Protein AF-A0A1V9FXL5-F1 (afdb_monomer_lite)

Organism: NCBI:txid1703345

Radius of gyration: 24.99 Å; chains: 1; bounding box: 49×52×112 Å

Structure (mmCIF, N/CA/C/O backbone):
data_AF-A0A1V9FXL5-F1
#
_entry.id   AF-A0A1V9FXL5-F1
#
loop_
_atom_site.group_PDB
_atom_site.id
_atom_site.type_symbol
_atom_site.label_atom_id
_atom_site.label_alt_id
_atom_site.label_comp_id
_atom_site.label_asym_id
_atom_site.label_entity_id
_atom_site.label_seq_id
_atom_site.pdbx_PDB_ins_code
_atom_site.Cartn_x
_atom_site.Cartn_y
_atom_site.Cartn_z
_atom_site.occupancy
_atom_site.B_iso_or_equiv
_atom_site.auth_seq_id
_atom_site.auth_comp_id
_atom_site.auth_asym_id
_atom_site.auth_atom_id
_atom_site.pdbx_PDB_model_num
ATOM 1 N N . MET A 1 1 ? -2.361 -28.336 83.990 1.00 35.22 1 MET A N 1
ATOM 2 C CA . MET A 1 1 ? -3.167 -29.247 83.148 1.00 35.22 1 MET A CA 1
ATOM 3 C C . MET A 1 1 ? -4.157 -28.412 82.332 1.00 35.22 1 MET A C 1
ATOM 5 O O . MET A 1 1 ? -4.882 -27.633 82.925 1.00 35.22 1 MET A O 1
ATOM 9 N N . ARG A 1 2 ? -4.061 -28.521 80.995 1.00 29.12 2 ARG A N 1
ATOM 10 C CA . ARG A 1 2 ? -4.913 -28.017 79.885 1.00 29.12 2 ARG A CA 1
ATOM 11 C C . ARG A 1 2 ? -5.592 -26.632 79.989 1.00 29.12 2 ARG A C 1
ATOM 13 O O . ARG A 1 2 ? -6.651 -26.486 80.582 1.00 29.12 2 ARG A O 1
ATOM 20 N N . LYS A 1 3 ? -5.042 -25.667 79.232 1.00 27.41 3 LYS A N 1
ATOM 21 C CA . LYS A 1 3 ? -5.767 -24.528 78.637 1.00 27.41 3 LYS A CA 1
ATOM 22 C C . LYS A 1 3 ? -6.163 -24.887 77.198 1.00 27.41 3 LYS A C 1
ATOM 24 O O . LYS A 1 3 ? -5.318 -25.345 76.433 1.00 27.41 3 LYS A O 1
ATOM 29 N N . LEU A 1 4 ? -7.433 -24.680 76.857 1.00 33.41 4 LEU A N 1
ATOM 30 C CA . LEU A 1 4 ? -7.966 -24.675 75.491 1.00 33.41 4 LEU A CA 1
ATOM 31 C C . LEU A 1 4 ? -7.679 -23.310 74.849 1.00 33.41 4 LEU A C 1
ATOM 33 O O . LEU A 1 4 ? -7.914 -22.284 75.484 1.00 33.41 4 LEU A O 1
ATOM 37 N N . TYR A 1 5 ? -7.201 -23.297 73.604 1.00 33.22 5 TYR A N 1
ATOM 38 C CA . TYR A 1 5 ? -7.163 -22.100 72.762 1.00 33.22 5 TYR A CA 1
ATOM 39 C C . TYR A 1 5 ? -7.897 -22.385 71.451 1.00 33.22 5 TYR A C 1
ATOM 41 O O . TYR A 1 5 ? -7.584 -23.339 70.739 1.00 33.22 5 TYR A O 1
ATOM 49 N N . ASN A 1 6 ? -8.899 -21.550 71.185 1.00 34.22 6 ASN A N 1
ATOM 50 C CA . ASN A 1 6 ? -9.736 -21.553 69.993 1.00 34.22 6 ASN A CA 1
ATOM 51 C C . ASN A 1 6 ? -8.907 -21.112 68.778 1.00 34.22 6 ASN A C 1
ATOM 53 O O . ASN A 1 6 ? -8.307 -20.037 68.798 1.00 34.22 6 ASN A O 1
ATOM 57 N N . LYS A 1 7 ? -8.888 -21.921 67.714 1.00 38.44 7 LYS A N 1
ATOM 58 C CA . LYS A 1 7 ? -8.396 -21.504 66.395 1.00 38.44 7 LYS A CA 1
ATOM 59 C C . LYS A 1 7 ? -9.545 -20.841 65.643 1.00 38.44 7 LYS A C 1
ATOM 61 O O . LYS A 1 7 ? -10.435 -21.522 65.145 1.00 38.44 7 LYS A O 1
ATOM 66 N N . THR A 1 8 ? -9.517 -19.518 65.563 1.00 45.44 8 THR A N 1
ATOM 67 C CA . THR A 1 8 ? -10.397 -18.744 64.686 1.00 45.44 8 THR A CA 1
ATOM 68 C C . THR A 1 8 ? -9.848 -18.829 63.264 1.00 45.44 8 THR A C 1
ATOM 70 O O . THR A 1 8 ? -8.826 -18.226 62.943 1.00 45.44 8 THR A O 1
ATOM 73 N N . THR A 1 9 ? -10.493 -19.625 62.419 1.00 44.47 9 THR A N 1
ATOM 74 C CA . THR A 1 9 ? -10.172 -19.744 60.994 1.00 44.47 9 THR A CA 1
ATOM 75 C C . THR A 1 9 ? -10.598 -18.462 60.275 1.00 44.47 9 THR A C 1
ATOM 77 O O . THR A 1 9 ? -11.787 -18.200 60.121 1.00 44.47 9 THR A O 1
ATOM 80 N N . TRP A 1 10 ? -9.634 -17.642 59.854 1.00 40.75 10 TRP A N 1
ATOM 81 C CA . TRP A 1 10 ? -9.870 -16.523 58.941 1.00 40.75 10 TRP A CA 1
ATOM 82 C C . TRP A 1 10 ? -10.181 -17.068 57.539 1.00 40.75 10 TRP A C 1
ATOM 84 O O . TRP A 1 10 ? -9.318 -17.656 56.890 1.00 40.75 10 TRP A O 1
ATOM 94 N N . PHE A 1 11 ? -11.413 -16.873 57.070 1.00 41.22 11 PHE A N 1
ATOM 95 C CA . PHE A 1 11 ? -11.795 -17.088 55.674 1.00 41.22 11 PHE A CA 1
ATOM 96 C C . PHE A 1 11 ? -11.282 -15.898 54.844 1.00 41.22 11 PHE A C 1
ATOM 98 O O . PHE A 1 11 ? -11.879 -14.823 54.836 1.00 41.22 11 PHE A O 1
ATOM 105 N N . LEU A 1 12 ? -10.148 -16.078 54.166 1.00 44.66 12 LEU A N 1
ATOM 106 C CA . LEU A 1 12 ? -9.663 -15.164 53.130 1.00 44.66 12 LEU A CA 1
ATOM 107 C C . LEU A 1 12 ? -10.536 -15.356 51.881 1.00 44.66 12 LEU A C 1
ATOM 109 O O . LEU A 1 12 ? -10.340 -16.288 51.104 1.00 44.66 12 LEU A O 1
ATOM 113 N N . ILE A 1 13 ? -11.530 -14.486 51.706 1.00 46.22 13 ILE A N 1
ATOM 114 C CA . ILE A 1 13 ? -12.279 -14.368 50.452 1.00 46.22 13 ILE A CA 1
ATOM 115 C C . ILE A 1 13 ? -11.337 -13.710 49.438 1.00 46.22 13 ILE A C 1
ATOM 117 O O . ILE A 1 13 ? -11.166 -12.492 49.426 1.00 46.22 13 ILE A O 1
ATOM 121 N N . PHE A 1 14 ? -10.696 -14.521 48.595 1.00 45.31 14 PHE A N 1
ATOM 122 C CA . PHE A 1 14 ? -10.060 -14.032 47.375 1.00 45.31 14 PHE A CA 1
ATOM 123 C C . PHE A 1 14 ? -11.164 -13.537 46.434 1.00 45.31 14 PHE A C 1
ATOM 125 O O . PHE A 1 14 ? -11.814 -14.319 45.743 1.00 45.31 14 PHE A O 1
ATOM 132 N N . LEU A 1 15 ? -11.390 -12.222 46.422 1.00 43.69 15 LEU A N 1
ATOM 133 C CA . LEU A 1 15 ? -12.097 -11.554 45.337 1.00 43.69 15 LEU A CA 1
ATOM 134 C C . LEU A 1 15 ? -11.238 -11.700 44.077 1.00 43.69 15 LEU A C 1
ATOM 136 O O . LEU A 1 15 ? -10.317 -10.920 43.840 1.00 43.69 15 LEU A O 1
ATOM 140 N N . PHE A 1 16 ? -11.531 -12.726 43.279 1.00 45.97 16 PHE A N 1
ATOM 141 C CA . PHE A 1 16 ? -11.115 -12.788 41.885 1.00 45.97 16 PHE A CA 1
ATOM 142 C C . PHE A 1 16 ? -11.795 -11.628 41.154 1.00 45.97 16 PHE A C 1
ATOM 144 O O . PHE A 1 16 ? -12.903 -11.763 40.640 1.00 45.97 16 PHE A O 1
ATOM 151 N N . PHE A 1 17 ? -11.153 -10.461 41.137 1.00 45.25 17 PHE A N 1
ATOM 152 C CA . PHE A 1 17 ? -11.482 -9.446 40.151 1.00 45.25 17 PHE A CA 1
ATOM 153 C C . PHE A 1 17 ? -11.157 -10.052 38.784 1.00 45.25 17 PHE A C 1
ATOM 155 O O . PHE A 1 17 ? -9.994 -10.400 38.555 1.00 45.25 17 PHE A O 1
ATOM 162 N N . PRO A 1 18 ? -12.136 -10.220 37.878 1.00 44.25 18 PRO A N 1
ATOM 163 C CA . PRO A 1 18 ? -11.815 -10.576 36.512 1.00 44.25 18 PRO A CA 1
ATOM 164 C C . PRO A 1 18 ? -10.930 -9.455 35.978 1.00 44.25 18 PRO A C 1
ATOM 166 O O . PRO A 1 18 ? -11.356 -8.302 35.867 1.00 44.25 18 PRO A O 1
ATOM 169 N N . VAL A 1 19 ? -9.672 -9.782 35.690 1.00 45.78 19 VAL A N 1
ATOM 170 C CA . VAL A 1 19 ? -8.822 -8.924 34.877 1.00 45.78 19 VAL A CA 1
ATOM 171 C C . VAL A 1 19 ? -9.487 -8.931 33.508 1.00 45.78 19 VAL A C 1
ATOM 173 O O . VAL A 1 19 ? -9.300 -9.852 32.719 1.00 45.78 19 VAL A O 1
ATOM 176 N N . LEU A 1 20 ? -10.372 -7.962 33.272 1.00 45.09 20 LEU A N 1
ATOM 177 C CA 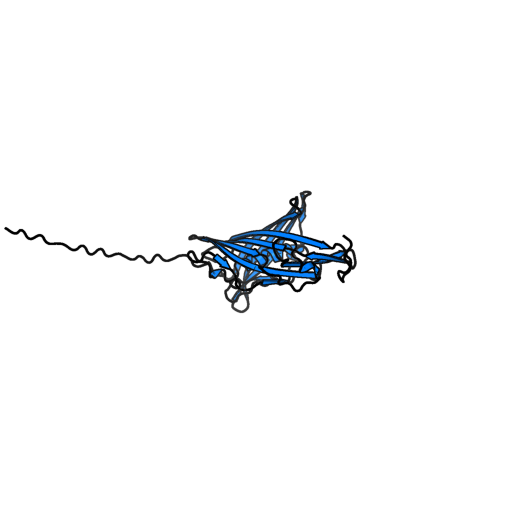. LEU A 1 20 ? -10.963 -7.728 31.965 1.00 45.09 20 LEU A CA 1
ATOM 178 C C . LEU A 1 20 ? -9.797 -7.416 31.028 1.00 45.09 20 LEU A C 1
ATOM 180 O O . LEU A 1 20 ? -9.230 -6.323 31.066 1.00 45.09 20 LEU A O 1
ATOM 184 N N . GLY A 1 21 ? -9.385 -8.420 30.257 1.00 46.53 21 GLY A N 1
ATOM 185 C CA . GLY A 1 21 ? -8.344 -8.304 29.251 1.00 46.53 21 GLY A CA 1
ATOM 186 C C . GLY A 1 21 ? -8.805 -7.338 28.168 1.00 46.53 21 GLY A C 1
ATOM 187 O O . GLY A 1 21 ? -9.525 -7.713 27.249 1.00 46.53 21 GLY A O 1
ATOM 188 N N . TYR A 1 22 ? -8.401 -6.076 28.283 1.00 52.78 22 TYR A N 1
ATOM 189 C CA . TYR A 1 22 ? -8.620 -5.041 27.273 1.00 52.78 22 TYR A CA 1
ATOM 190 C C . TYR A 1 22 ? -7.612 -5.180 26.124 1.00 52.78 22 TYR A C 1
ATOM 192 O O . TYR A 1 22 ? -6.846 -4.260 25.848 1.00 52.78 22 TYR A O 1
ATOM 200 N N . SER A 1 23 ? -7.585 -6.332 25.456 1.00 52.78 23 SER A N 1
ATOM 201 C CA . SER A 1 23 ? -6.763 -6.521 24.257 1.00 52.78 23 SER A CA 1
ATOM 202 C C . SER A 1 23 ? -7.572 -7.178 23.147 1.00 52.78 23 SER A C 1
ATOM 204 O O . SER A 1 23 ? -7.268 -8.267 22.676 1.00 52.78 23 SER A O 1
ATOM 206 N N . GLN A 1 24 ? -8.653 -6.508 22.748 1.00 70.75 24 GLN A N 1
ATOM 207 C CA . GLN A 1 24 ? -9.283 -6.784 21.463 1.00 70.75 24 GLN A CA 1
ATOM 208 C C . GLN A 1 24 ? -8.763 -5.770 20.450 1.00 70.75 24 GLN A C 1
ATOM 210 O O . GLN A 1 24 ? -8.741 -4.567 20.722 1.00 70.75 24 GLN A O 1
ATOM 215 N N . PHE A 1 25 ? -8.333 -6.266 19.292 1.00 84.19 25 PHE A N 1
ATOM 216 C CA . PHE A 1 25 ? -7.948 -5.433 18.163 1.00 84.19 25 PHE A CA 1
ATOM 217 C C . PHE A 1 25 ? -9.086 -4.459 17.804 1.00 84.19 25 PHE A C 1
ATOM 219 O O . PHE A 1 25 ? -10.254 -4.867 17.768 1.00 84.19 25 PHE A O 1
ATOM 226 N N . PRO A 1 26 ? -8.789 -3.178 17.540 1.00 90.06 26 PRO A N 1
ATOM 227 C CA . PRO A 1 26 ? -9.830 -2.193 17.310 1.00 90.06 26 PRO A CA 1
ATOM 228 C C . PRO A 1 26 ? -10.466 -2.375 15.928 1.00 90.06 26 PRO A C 1
ATOM 230 O O . PRO A 1 26 ? -9.826 -2.209 14.895 1.00 90.06 26 PRO A O 1
ATOM 233 N N . VAL A 1 27 ? -11.758 -2.696 15.918 1.00 91.19 27 VAL A N 1
ATOM 234 C CA . VAL A 1 27 ? -12.574 -2.776 14.698 1.00 91.19 27 VAL A CA 1
ATOM 235 C C . VAL A 1 27 ? -13.121 -1.392 14.356 1.00 91.19 27 VAL A C 1
ATOM 237 O O . VAL A 1 27 ? -13.564 -0.663 15.251 1.00 91.19 27 VAL A O 1
ATOM 240 N N . ARG A 1 28 ? -13.119 -1.027 13.067 1.00 93.94 28 ARG A N 1
ATOM 241 C CA . ARG A 1 28 ? -13.655 0.257 12.597 1.00 93.94 28 ARG A CA 1
ATOM 242 C C . ARG A 1 28 ? -15.149 0.369 12.918 1.00 93.94 28 ARG A C 1
ATOM 244 O O . ARG A 1 28 ? -15.964 -0.421 12.454 1.00 93.94 28 ARG A O 1
ATOM 251 N N . LYS A 1 29 ? -15.504 1.384 13.706 1.00 93.94 29 LYS A N 1
ATOM 252 C CA . LYS A 1 29 ? -16.874 1.777 14.057 1.00 93.94 29 LYS A CA 1
ATOM 253 C C . LYS A 1 29 ? -17.219 3.075 13.349 1.00 93.94 29 LYS A C 1
ATOM 255 O O . LYS A 1 29 ? -16.781 4.147 13.760 1.00 93.94 29 LYS A O 1
ATOM 260 N N . TYR A 1 30 ? -17.991 2.954 12.283 1.00 95.12 30 TYR A N 1
ATOM 261 C CA . TYR A 1 30 ? -18.395 4.074 11.449 1.00 95.12 30 TYR A CA 1
ATOM 262 C C . TYR A 1 30 ? -19.469 4.941 12.109 1.00 95.12 30 TYR A C 1
ATOM 264 O O . TYR A 1 30 ? -20.402 4.431 12.730 1.00 95.12 30 TYR A O 1
ATOM 272 N N . ILE A 1 31 ? -19.348 6.258 11.932 1.00 94.81 31 ILE A N 1
ATOM 273 C CA . ILE A 1 31 ? -20.369 7.242 12.298 1.00 94.81 31 ILE A CA 1
ATOM 274 C C . ILE A 1 31 ? -20.834 7.906 11.003 1.00 94.81 31 ILE A C 1
ATOM 276 O O . ILE A 1 31 ? -20.040 8.529 10.307 1.00 94.81 31 ILE A O 1
ATOM 280 N N . ALA A 1 32 ? -22.113 7.760 10.659 1.00 94.00 32 ALA A N 1
ATOM 281 C CA . ALA A 1 32 ? -22.659 8.313 9.422 1.00 94.00 32 ALA A CA 1
ATOM 282 C C . ALA A 1 32 ? -22.401 9.827 9.320 1.00 94.00 32 ALA A C 1
ATOM 284 O O . ALA A 1 32 ? -22.697 10.573 10.252 1.00 94.00 32 ALA 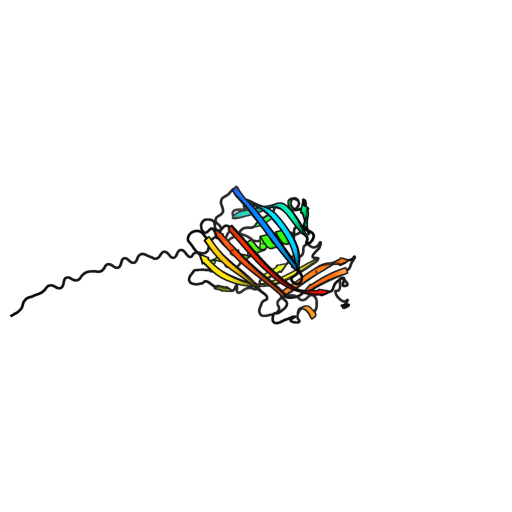A O 1
ATOM 285 N N . GLY A 1 33 ? -21.860 10.276 8.184 1.00 95.69 33 GLY A N 1
ATOM 286 C CA . GLY A 1 33 ? -21.542 11.684 7.950 1.00 95.69 33 GLY A CA 1
ATOM 287 C C . GLY A 1 33 ? -20.270 12.186 8.638 1.00 95.69 33 GLY A C 1
ATOM 288 O O . GLY A 1 33 ? -19.946 13.359 8.474 1.00 95.69 33 GLY A O 1
ATOM 289 N N . GLU A 1 34 ? -19.535 11.339 9.369 1.00 97.38 34 GLU A N 1
ATOM 290 C CA . GLU A 1 34 ? -18.205 11.679 9.884 1.00 97.38 34 GLU A CA 1
ATOM 291 C C . GLU A 1 34 ? -17.285 12.095 8.729 1.00 97.38 34 GLU A C 1
ATOM 293 O O . GLU A 1 34 ? -17.214 11.417 7.701 1.00 97.38 34 GLU A O 1
ATOM 298 N N . THR A 1 35 ? -16.575 13.209 8.913 1.00 98.06 35 THR A N 1
ATOM 299 C CA . THR A 1 35 ? -15.608 13.730 7.945 1.00 98.06 35 THR A CA 1
ATOM 300 C C . THR A 1 35 ? -14.262 13.987 8.594 1.00 98.06 35 THR A C 1
ATOM 302 O O . THR A 1 35 ? -14.198 14.567 9.679 1.00 98.06 35 THR A O 1
ATOM 305 N N . TYR A 1 36 ? -13.187 13.644 7.896 1.00 97.88 36 TYR A N 1
ATOM 306 C CA . TYR A 1 36 ? -11.815 13.950 8.301 1.00 97.88 36 TYR A CA 1
ATOM 307 C C . TYR A 1 36 ? -10.906 14.039 7.079 1.00 97.88 36 TYR A C 1
ATOM 309 O O . TYR A 1 36 ? -11.324 13.801 5.945 1.00 97.88 36 TYR A O 1
ATOM 317 N N . LYS A 1 37 ? -9.653 14.433 7.308 1.00 98.31 37 LYS A N 1
ATOM 318 C CA . LYS A 1 37 ? -8.645 14.571 6.260 1.00 98.31 37 LYS A CA 1
ATOM 319 C C . LYS A 1 37 ? -7.380 13.837 6.648 1.00 98.31 37 LYS A C 1
ATOM 321 O O . LYS A 1 37 ? -6.971 13.909 7.807 1.00 98.31 37 LYS A O 1
ATOM 326 N N . TYR A 1 38 ? -6.741 13.219 5.664 1.00 98.38 38 TYR A N 1
ATOM 327 C CA . TYR A 1 38 ? -5.368 12.756 5.799 1.00 98.38 38 TYR A CA 1
ATOM 328 C C . TYR A 1 38 ? -4.429 13.646 4.999 1.00 98.38 38 TYR A C 1
ATOM 330 O O . TYR A 1 38 ? -4.773 14.165 3.935 1.00 98.38 38 TYR A O 1
ATOM 338 N N . LYS A 1 39 ? -3.226 13.806 5.548 1.00 98.12 39 LYS A N 1
ATOM 339 C CA . LYS A 1 39 ? -2.064 14.329 4.843 1.00 98.12 39 LYS A CA 1
ATOM 340 C C . LYS A 1 39 ? -1.113 13.163 4.617 1.00 98.12 39 LYS A C 1
ATOM 342 O O . LYS A 1 39 ? -0.606 12.609 5.588 1.00 98.12 39 LYS A O 1
ATOM 347 N N . LEU A 1 40 ? -0.890 12.823 3.356 1.00 98.06 40 LEU A N 1
ATOM 348 C CA . LEU A 1 40 ? 0.114 11.861 2.931 1.00 98.06 40 LEU A CA 1
ATOM 349 C C . LEU A 1 40 ? 1.379 12.622 2.542 1.00 98.06 40 LEU A C 1
ATOM 351 O O . LEU A 1 40 ? 1.306 13.502 1.688 1.00 98.06 40 LEU A O 1
ATOM 355 N N . THR A 1 41 ? 2.501 12.292 3.172 1.00 97.75 41 THR A N 1
ATOM 356 C CA . THR A 1 41 ? 3.831 12.774 2.788 1.00 97.75 41 THR A CA 1
ATOM 357 C C . THR A 1 41 ? 4.639 11.581 2.291 1.00 97.75 41 THR A C 1
ATOM 359 O O . THR A 1 41 ? 4.702 10.569 2.987 1.00 97.75 41 THR A O 1
ATOM 362 N N . THR A 1 42 ? 5.239 11.707 1.110 1.00 96.56 42 THR A N 1
ATOM 363 C CA . THR A 1 42 ? 6.012 10.647 0.457 1.00 96.56 42 THR A CA 1
ATOM 364 C C . THR A 1 42 ? 7.383 11.179 0.076 1.00 96.56 42 THR A C 1
ATOM 366 O O . THR A 1 42 ? 7.485 12.009 -0.826 1.00 96.56 42 THR A O 1
ATOM 369 N N . ASP A 1 43 ? 8.427 10.654 0.710 1.00 95.88 43 ASP A N 1
ATOM 370 C CA . ASP A 1 43 ? 9.816 10.912 0.335 1.00 95.88 43 ASP A CA 1
ATOM 371 C C . ASP A 1 43 ? 10.305 9.839 -0.634 1.00 95.88 43 ASP A C 1
ATOM 373 O O . ASP A 1 43 ? 10.145 8.642 -0.393 1.00 95.88 43 ASP A O 1
ATOM 377 N N . THR A 1 44 ? 10.926 10.255 -1.735 1.00 93.88 44 THR A N 1
ATOM 378 C CA . THR A 1 44 ? 11.437 9.337 -2.758 1.00 93.88 44 THR A CA 1
ATOM 379 C C . THR A 1 44 ? 12.954 9.362 -2.797 1.00 93.88 44 THR A C 1
ATOM 381 O O . THR A 1 44 ? 13.576 10.414 -2.980 1.00 93.88 44 THR A O 1
ATOM 384 N N . TRP A 1 45 ? 13.549 8.178 -2.720 1.00 94.81 45 TRP A N 1
ATOM 385 C CA . TRP A 1 45 ? 14.990 7.968 -2.777 1.00 94.81 45 TRP A CA 1
ATOM 386 C C . TRP A 1 45 ? 15.339 7.026 -3.929 1.00 94.81 45 TRP A C 1
ATOM 388 O O . TRP A 1 45 ? 14.609 6.079 -4.215 1.00 94.81 45 TRP A O 1
ATOM 398 N N . GLN A 1 46 ? 16.460 7.283 -4.598 1.00 93.25 46 GLN A N 1
ATOM 399 C CA . GLN A 1 46 ? 17.019 6.403 -5.623 1.00 93.25 46 GLN A CA 1
ATOM 400 C C . GLN A 1 46 ? 18.506 6.209 -5.353 1.00 93.25 46 GLN A C 1
ATOM 402 O O . GLN A 1 46 ? 19.264 7.178 -5.389 1.00 93.25 46 GLN A O 1
ATOM 407 N N . ASN A 1 47 ? 18.929 4.965 -5.108 1.00 92.31 47 ASN A N 1
ATOM 408 C CA . ASN A 1 47 ? 20.322 4.623 -4.786 1.00 92.31 47 ASN A CA 1
ATOM 409 C C . ASN A 1 47 ? 20.895 5.541 -3.687 1.00 92.31 47 ASN A C 1
ATOM 411 O O . ASN A 1 47 ? 21.894 6.229 -3.904 1.00 92.31 47 ASN A O 1
ATOM 415 N N . ASP A 1 48 ? 20.181 5.622 -2.560 1.00 91.94 48 ASP A N 1
ATOM 416 C CA . ASP A 1 48 ? 20.502 6.446 -1.382 1.00 91.94 48 ASP A CA 1
ATOM 417 C C . ASP A 1 48 ? 20.554 7.964 -1.620 1.00 91.94 48 ASP A C 1
ATOM 419 O O . ASP A 1 48 ? 20.972 8.733 -0.753 1.00 91.94 48 ASP A O 1
ATOM 423 N N . LYS A 1 49 ? 20.087 8.434 -2.781 1.00 95.19 49 LYS A N 1
ATOM 424 C CA . LYS A 1 49 ? 19.961 9.862 -3.084 1.00 95.19 49 LYS A CA 1
ATOM 425 C C . LYS A 1 49 ? 18.508 10.285 -3.011 1.00 95.19 49 LYS A C 1
ATOM 427 O O . LYS A 1 49 ? 17.661 9.723 -3.702 1.00 95.19 49 LYS A O 1
ATOM 432 N N . TYR A 1 50 ? 18.233 11.306 -2.210 1.00 92.88 50 TYR A N 1
ATOM 433 C CA . TYR A 1 50 ? 16.925 11.944 -2.171 1.00 92.88 50 TYR A CA 1
ATOM 434 C C . TYR A 1 50 ? 16.597 12.545 -3.542 1.00 92.88 50 TYR A C 1
ATOM 436 O O . TYR A 1 50 ? 17.420 13.239 -4.145 1.00 92.88 50 TYR A O 1
ATOM 444 N N . THR A 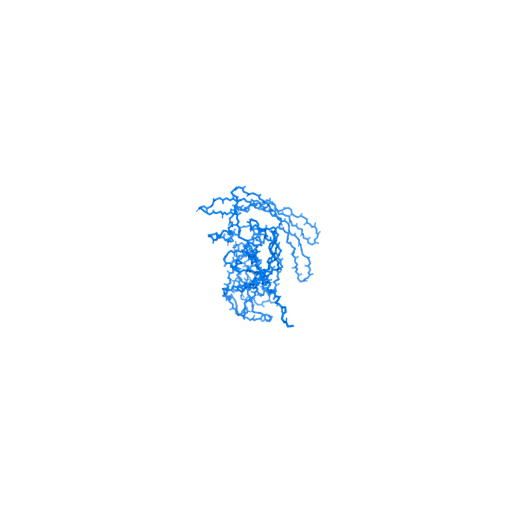1 51 ? 15.393 12.273 -4.036 1.00 93.56 51 THR A N 1
ATOM 445 C CA . THR A 1 51 ? 14.934 12.711 -5.365 1.00 93.56 51 THR A CA 1
ATOM 446 C C . THR A 1 51 ? 13.720 13.629 -5.311 1.00 93.56 51 THR A C 1
ATOM 448 O O . THR A 1 51 ? 13.507 14.401 -6.249 1.00 93.56 51 THR A O 1
ATOM 451 N N . GLY A 1 52 ? 12.963 13.608 -4.216 1.00 93.62 52 GLY A N 1
ATOM 452 C CA . GLY A 1 52 ? 11.836 14.507 -4.030 1.00 93.62 52 GLY A CA 1
ATOM 453 C C . GLY A 1 52 ? 10.905 14.098 -2.900 1.00 93.62 52 GLY A C 1
ATOM 454 O O . GLY A 1 52 ? 11.036 13.019 -2.324 1.00 93.62 52 GLY A O 1
ATOM 455 N N . GLU A 1 53 ? 9.949 14.977 -2.642 1.00 94.69 53 GLU A N 1
ATOM 456 C CA . GLU A 1 53 ? 8.872 14.826 -1.670 1.00 94.69 53 GLU A CA 1
ATOM 457 C C . GLU A 1 53 ? 7.553 15.145 -2.376 1.00 94.69 53 GLU A C 1
ATOM 459 O O . GLU A 1 53 ? 7.464 16.075 -3.185 1.00 94.69 53 GLU A O 1
ATOM 464 N N . ALA A 1 54 ? 6.503 14.401 -2.055 1.00 94.31 54 ALA A N 1
ATOM 465 C CA . ALA A 1 54 ? 5.137 14.764 -2.390 1.00 94.31 54 ALA A CA 1
ATOM 466 C C . ALA A 1 54 ? 4.300 14.894 -1.117 1.00 94.31 54 ALA A C 1
ATOM 468 O O . ALA A 1 54 ? 4.417 14.091 -0.198 1.00 94.31 54 ALA A O 1
ATOM 469 N N . VAL A 1 55 ? 3.420 15.894 -1.083 1.00 96.00 55 VAL A N 1
ATOM 470 C CA . VAL A 1 55 ? 2.422 16.080 -0.029 1.00 96.00 55 VAL A CA 1
ATOM 471 C C . VAL A 1 55 ? 1.042 16.139 -0.660 1.00 96.00 55 VAL A C 1
ATOM 473 O O . VAL A 1 55 ? 0.750 17.027 -1.464 1.00 96.00 55 VAL A O 1
ATOM 476 N N . SER A 1 56 ? 0.173 15.218 -0.262 1.00 96.69 56 SER A N 1
ATOM 477 C CA . SER A 1 56 ? -1.170 15.063 -0.814 1.00 96.69 56 SER A CA 1
ATOM 478 C C . SER A 1 56 ? -2.216 15.064 0.290 1.00 96.69 56 SER A C 1
ATOM 480 O O . SER A 1 56 ? -2.013 14.496 1.361 1.00 96.69 56 SER A O 1
ATOM 482 N N . ILE A 1 57 ? -3.345 15.723 0.037 1.00 97.56 57 ILE A N 1
ATOM 483 C CA . ILE A 1 57 ? -4.446 15.848 0.996 1.00 97.56 57 ILE A CA 1
ATOM 484 C C . ILE A 1 57 ? -5.672 15.132 0.445 1.00 97.56 57 ILE A C 1
ATOM 486 O O . ILE A 1 57 ? -6.160 15.489 -0.632 1.00 97.56 57 ILE A O 1
ATOM 490 N N . SER A 1 58 ? -6.206 14.184 1.209 1.00 97.94 58 SER A N 1
ATOM 491 C CA . SER A 1 58 ? -7.499 13.551 0.952 1.00 97.94 58 SER A CA 1
ATOM 492 C C . SER A 1 58 ? -8.524 13.974 2.002 1.00 97.94 58 SER A C 1
ATOM 494 O O . SER A 1 58 ? -8.197 14.241 3.158 1.00 97.94 58 SER A O 1
ATOM 496 N N . GLU A 1 59 ? -9.784 14.045 1.593 1.00 98.38 59 GLU A N 1
ATOM 497 C CA . GLU A 1 59 ? -10.946 14.149 2.467 1.00 98.38 59 GLU A CA 1
ATOM 498 C C . GLU A 1 59 ? -11.706 12.831 2.435 1.00 98.38 59 GLU A C 1
ATOM 500 O O . GLU A 1 59 ? -11.900 12.240 1.374 1.00 98.38 59 GLU A O 1
ATOM 505 N N . HIS A 1 60 ? -12.102 12.377 3.616 1.00 98.44 60 HIS A N 1
ATOM 506 C CA . HIS A 1 60 ? -12.828 11.141 3.838 1.00 98.44 60 HIS A CA 1
ATOM 507 C C . HIS A 1 60 ? -14.188 11.504 4.412 1.00 98.44 60 HIS A C 1
ATOM 509 O O . HIS A 1 60 ? -14.270 12.293 5.358 1.00 98.44 60 HIS A O 1
ATOM 515 N N . ARG A 1 61 ? -15.247 10.923 3.853 1.00 98.38 61 ARG A N 1
ATOM 516 C CA . ARG A 1 61 ? -16.612 11.056 4.363 1.00 98.38 61 ARG A CA 1
ATOM 517 C C . ARG A 1 61 ? -17.237 9.684 4.538 1.00 98.38 61 ARG A C 1
ATOM 519 O O . ARG A 1 61 ? -17.315 8.911 3.587 1.00 98.38 61 ARG A O 1
ATOM 526 N N . VAL A 1 62 ? -17.734 9.399 5.735 1.00 97.81 62 VAL A N 1
ATOM 527 C CA . VAL A 1 62 ? -18.434 8.146 6.016 1.00 97.81 62 VAL A CA 1
ATOM 528 C C . VAL A 1 62 ? -19.839 8.191 5.417 1.00 97.81 62 VAL A C 1
ATOM 530 O O . VAL A 1 62 ? -20.662 9.035 5.784 1.00 97.81 62 VAL A O 1
ATOM 533 N N . ILE A 1 63 ? -20.119 7.257 4.512 1.00 96.62 63 ILE A N 1
ATOM 534 C CA . ILE A 1 63 ? -21.396 7.112 3.808 1.00 96.62 63 ILE A CA 1
ATOM 535 C C . ILE A 1 63 ? -21.987 5.717 4.029 1.00 96.62 63 ILE A C 1
ATOM 537 O O . ILE A 1 63 ? -21.267 4.765 4.329 1.00 96.62 63 ILE A O 1
ATOM 541 N N . ASN A 1 64 ? -23.304 5.598 3.864 1.00 93.00 64 ASN A N 1
ATOM 542 C CA . ASN A 1 64 ? -23.960 4.302 3.706 1.00 93.00 64 ASN A CA 1
ATOM 543 C C . ASN A 1 64 ? -23.852 3.885 2.233 1.00 93.00 64 ASN A C 1
ATOM 545 O O . ASN A 1 64 ? -24.271 4.636 1.349 1.00 93.00 64 ASN A O 1
ATOM 549 N N . ASP A 1 65 ? -23.281 2.713 1.983 1.00 88.06 65 ASP A N 1
ATOM 550 C CA . ASP A 1 65 ? -23.080 2.132 0.664 1.00 88.06 65 ASP A CA 1
ATOM 551 C C . ASP A 1 65 ? -23.718 0.739 0.607 1.00 88.06 65 ASP A C 1
ATOM 553 O O . ASP A 1 65 ? -23.128 -0.264 1.004 1.00 88.06 65 ASP A O 1
ATOM 557 N N . GLY A 1 66 ? -24.974 0.681 0.160 1.00 80.81 66 GLY A N 1
ATOM 558 C CA . GLY A 1 66 ? -25.677 -0.589 -0.037 1.00 80.81 66 GLY A CA 1
ATOM 559 C C . GLY A 1 66 ? -25.948 -1.382 1.247 1.00 80.81 66 GLY A C 1
ATOM 560 O O . GLY A 1 66 ? -26.039 -2.605 1.186 1.00 80.81 66 GLY A O 1
ATOM 561 N N . GLY A 1 67 ? -26.082 -0.712 2.398 1.00 80.69 67 GLY A N 1
ATOM 562 C CA . GLY A 1 67 ? -26.371 -1.349 3.688 1.00 80.69 67 GLY A CA 1
ATOM 563 C C . GLY A 1 67 ? -25.148 -1.567 4.582 1.00 80.69 67 GLY A C 1
ATOM 564 O O . GLY A 1 67 ? -25.326 -1.924 5.744 1.00 80.69 67 GLY A O 1
ATOM 565 N N . ALA A 1 68 ? -23.941 -1.290 4.081 1.00 87.88 68 ALA A N 1
ATOM 566 C CA . ALA A 1 68 ? -22.708 -1.238 4.865 1.00 87.88 68 ALA A CA 1
ATOM 567 C C . ALA A 1 68 ? -22.147 0.192 4.895 1.00 87.88 68 ALA A C 1
ATOM 569 O O . ALA A 1 68 ? -22.454 1.016 4.033 1.00 87.88 68 ALA A O 1
ATOM 570 N N . PHE A 1 69 ? -21.312 0.511 5.882 1.00 94.62 69 PHE A N 1
ATOM 571 C CA . PHE A 1 69 ? -20.619 1.801 5.914 1.00 94.62 69 PHE A CA 1
ATOM 572 C C . PHE A 1 69 ? -19.302 1.749 5.140 1.00 94.62 69 PHE A C 1
ATOM 574 O O . PHE A 1 69 ? -18.570 0.759 5.201 1.00 94.62 69 PHE A O 1
ATOM 581 N N . ALA A 1 70 ? -18.981 2.842 4.451 1.00 96.19 70 ALA A N 1
ATOM 582 C CA . ALA A 1 70 ? -17.727 3.026 3.731 1.00 96.19 70 ALA A CA 1
ATOM 583 C C . ALA A 1 70 ? -17.218 4.466 3.866 1.00 96.19 70 ALA A C 1
ATOM 585 O O . ALA A 1 70 ? -17.976 5.389 4.165 1.00 96.19 70 ALA A O 1
ATOM 586 N N . GLU A 1 71 ? -15.929 4.656 3.615 1.00 97.25 71 GLU A N 1
ATOM 587 C CA . GLU A 1 71 ? -15.282 5.957 3.486 1.00 97.25 71 GLU A CA 1
ATOM 588 C C . GLU A 1 71 ? -15.245 6.335 2.011 1.00 97.25 71 GLU A C 1
ATOM 590 O O . GLU A 1 71 ? -14.564 5.686 1.219 1.00 97.25 71 GLU A O 1
ATOM 595 N N . GLU A 1 72 ? -15.981 7.378 1.640 1.00 97.88 72 GLU A N 1
ATOM 596 C CA . GLU A 1 72 ? -15.821 8.047 0.355 1.00 97.88 72 GLU A CA 1
ATOM 597 C C . GLU A 1 72 ? -14.596 8.959 0.426 1.00 97.88 72 GLU A C 1
ATOM 599 O O . GLU A 1 72 ? -14.552 9.893 1.229 1.00 97.88 72 GLU A O 1
ATOM 604 N N . ILE A 1 73 ? -13.602 8.668 -0.407 1.00 98.25 73 ILE A N 1
ATOM 605 C CA . ILE A 1 73 ? -12.307 9.337 -0.447 1.00 98.25 73 ILE A CA 1
ATOM 606 C C . ILE A 1 73 ? -12.274 10.273 -1.645 1.00 98.25 73 ILE A C 1
ATOM 608 O O . ILE A 1 73 ? -12.498 9.860 -2.787 1.00 98.25 73 ILE A O 1
ATOM 612 N N . LYS A 1 74 ? -11.946 11.538 -1.387 1.00 97.88 74 LYS A N 1
ATOM 613 C CA . LYS A 1 74 ? -11.767 12.574 -2.401 1.00 97.88 74 LYS A CA 1
ATOM 614 C C . LYS A 1 74 ? -10.424 13.264 -2.220 1.00 97.88 74 LYS A C 1
ATOM 616 O O . LYS A 1 74 ? -10.149 13.851 -1.177 1.00 97.88 74 LYS A O 1
ATOM 621 N N . TRP A 1 75 ? -9.603 13.259 -3.261 1.00 97.50 75 TRP A N 1
ATOM 622 C CA . TRP A 1 75 ? -8.347 14.003 -3.263 1.00 97.50 75 TRP A CA 1
ATOM 623 C C . TRP A 1 75 ? -8.604 15.501 -3.455 1.00 97.50 75 TRP A C 1
ATOM 625 O O . TRP A 1 75 ? -9.359 15.926 -4.332 1.00 97.50 75 TRP A O 1
ATOM 635 N N . LEU A 1 76 ? -7.991 16.318 -2.598 1.00 95.25 76 LEU A N 1
ATOM 636 C CA . LEU A 1 76 ? -8.198 17.766 -2.561 1.00 95.25 76 LEU A CA 1
ATOM 637 C C . LEU A 1 76 ? -7.046 18.543 -3.191 1.00 95.25 76 LEU A C 1
ATOM 639 O O . LEU A 1 76 ? -7.292 19.563 -3.846 1.00 95.25 76 LEU A O 1
ATOM 643 N N . ASN A 1 77 ? -5.815 18.098 -2.934 1.00 94.62 77 ASN A N 1
ATOM 644 C CA . ASN A 1 77 ? -4.590 18.765 -3.359 1.00 94.62 77 ASN A CA 1
ATOM 645 C C . ASN A 1 77 ? -3.414 17.781 -3.406 1.00 94.62 77 ASN A C 1
ATOM 647 O O . ASN A 1 77 ? -3.385 16.832 -2.621 1.00 94.62 77 ASN A O 1
ATOM 651 N N . LYS A 1 78 ? -2.438 18.072 -4.266 1.00 94.62 78 LYS A N 1
ATOM 652 C CA . LYS A 1 78 ? -1.104 17.474 -4.265 1.00 94.62 78 LYS A CA 1
ATOM 653 C C . LYS A 1 78 ? -0.075 18.556 -4.577 1.00 94.62 78 LYS A C 1
ATOM 655 O O . LYS A 1 78 ? -0.237 19.329 -5.522 1.00 94.62 78 LYS A O 1
ATOM 660 N N . THR A 1 79 ? 0.995 18.592 -3.802 1.00 93.56 79 THR A N 1
ATOM 661 C CA . THR A 1 79 ? 2.196 19.378 -4.081 1.00 93.56 79 THR A CA 1
ATOM 662 C C . THR A 1 79 ? 3.378 18.436 -4.164 1.00 93.56 79 THR A C 1
ATOM 664 O O . THR A 1 79 ? 3.485 17.534 -3.342 1.00 93.56 79 THR A O 1
ATOM 667 N N . ALA A 1 80 ? 4.260 18.636 -5.133 1.00 91.06 80 ALA A N 1
ATOM 668 C CA . ALA A 1 80 ? 5.496 17.873 -5.245 1.00 91.06 80 ALA A CA 1
ATOM 669 C C . ALA A 1 80 ? 6.689 18.822 -5.287 1.00 91.06 80 ALA A C 1
ATOM 671 O O . ALA A 1 80 ? 6.622 19.870 -5.928 1.00 91.06 80 ALA A O 1
ATOM 672 N N . LYS A 1 81 ? 7.764 18.436 -4.614 1.00 90.50 81 LYS A N 1
ATOM 673 C CA . LYS A 1 81 ? 9.062 19.093 -4.603 1.00 90.50 81 LYS A CA 1
ATOM 674 C C . LYS A 1 81 ? 10.078 18.106 -5.160 1.00 90.50 81 LYS A C 1
ATOM 676 O O . LYS A 1 81 ? 10.165 16.978 -4.684 1.00 90.50 81 LYS A O 1
ATOM 681 N N . ASP A 1 82 ? 10.842 18.517 -6.161 1.00 86.31 82 ASP A N 1
ATOM 682 C CA . ASP A 1 82 ? 11.992 17.735 -6.618 1.00 86.31 82 ASP A CA 1
ATOM 683 C C . ASP A 1 82 ? 13.261 18.079 -5.815 1.00 86.31 82 ASP A C 1
ATOM 685 O O . ASP A 1 82 ? 13.272 18.971 -4.961 1.00 86.31 82 ASP A O 1
ATOM 689 N N . ALA A 1 83 ? 14.358 17.377 -6.096 1.00 81.75 83 ALA A N 1
ATOM 690 C CA . ALA A 1 83 ? 15.655 17.632 -5.467 1.00 81.75 83 ALA A CA 1
ATOM 691 C C . ALA A 1 83 ? 16.201 19.062 -5.690 1.00 81.75 83 ALA A C 1
ATOM 693 O O . ALA A 1 83 ? 17.116 19.471 -4.978 1.00 81.75 83 ALA A O 1
ATOM 694 N N . SER A 1 84 ? 15.655 19.828 -6.646 1.00 81.94 84 SER A N 1
ATOM 695 C CA . SER A 1 84 ? 16.024 21.231 -6.900 1.00 81.94 84 SER A CA 1
ATOM 696 C C . SER A 1 84 ? 15.177 22.244 -6.120 1.00 81.94 84 SER A C 1
ATOM 698 O O . SER A 1 84 ? 15.347 23.446 -6.304 1.00 81.94 84 SER A O 1
ATOM 700 N N . ASP A 1 85 ? 14.278 21.770 -5.252 1.00 77.56 85 ASP A N 1
ATOM 701 C CA . ASP A 1 85 ? 13.309 22.587 -4.511 1.00 77.56 85 ASP A CA 1
ATOM 702 C C . ASP A 1 85 ? 12.231 23.252 -5.384 1.00 77.56 85 ASP A C 1
ATOM 704 O O . ASP A 1 85 ? 11.561 24.204 -4.981 1.00 77.56 85 ASP A O 1
ATOM 708 N N . THR A 1 86 ? 12.018 22.741 -6.600 1.00 76.88 86 THR A N 1
ATOM 709 C CA . THR A 1 86 ? 10.950 23.255 -7.458 1.00 76.88 86 THR A CA 1
ATOM 710 C C . THR A 1 86 ? 9.610 22.697 -6.989 1.00 76.88 86 THR A C 1
ATOM 712 O O . THR A 1 86 ? 9.311 21.518 -7.187 1.00 76.88 86 THR A O 1
ATOM 715 N N . ILE A 1 87 ? 8.776 23.555 -6.396 1.00 78.06 87 ILE A N 1
ATOM 716 C CA . ILE A 1 87 ? 7.422 23.190 -5.969 1.00 78.06 87 ILE A CA 1
ATOM 717 C C . ILE A 1 87 ? 6.477 23.206 -7.171 1.00 78.06 87 ILE A C 1
ATOM 719 O O . ILE A 1 87 ? 6.271 24.230 -7.825 1.00 78.06 87 ILE A O 1
ATOM 723 N N . ARG A 1 88 ? 5.829 22.072 -7.421 1.00 76.12 88 ARG A N 1
ATOM 724 C CA . ARG A 1 88 ? 4.755 21.920 -8.402 1.00 76.12 88 ARG A CA 1
ATOM 725 C C . ARG A 1 88 ? 3.446 21.690 -7.667 1.00 76.12 88 ARG A C 1
ATOM 727 O O . ARG A 1 88 ? 3.270 20.671 -7.001 1.00 76.12 88 ARG A O 1
ATOM 734 N N . VAL A 1 89 ? 2.514 22.629 -7.805 1.00 70.94 89 VAL A N 1
ATOM 735 C CA . VAL A 1 89 ? 1.123 22.407 -7.399 1.00 70.94 89 VAL A CA 1
ATOM 736 C C . VAL A 1 89 ? 0.453 21.587 -8.488 1.00 70.94 89 VAL A C 1
ATOM 738 O O . VAL A 1 89 ? 0.338 22.030 -9.631 1.00 70.94 89 VAL A O 1
ATOM 741 N N . ILE A 1 90 ? 0.009 20.388 -8.136 1.00 69.19 90 ILE A N 1
ATOM 742 C CA . ILE A 1 90 ? -0.608 19.467 -9.077 1.00 69.19 90 ILE A CA 1
ATOM 743 C C . ILE A 1 90 ? -2.124 19.564 -8.897 1.00 69.19 90 ILE A C 1
ATOM 745 O O . ILE A 1 90 ? -2.737 18.863 -8.090 1.00 69.19 90 ILE A O 1
ATOM 749 N N . SER A 1 91 ? -2.751 20.450 -9.679 1.00 76.19 91 SER A N 1
ATOM 750 C CA . SER A 1 91 ? -4.213 20.641 -9.696 1.00 76.19 91 SER A CA 1
ATOM 751 C C . SER A 1 91 ? -4.991 19.375 -10.090 1.00 76.19 91 SER A C 1
ATOM 753 O O . SER A 1 91 ? -6.200 19.294 -9.867 1.00 76.19 91 SER A O 1
ATOM 755 N N . ILE A 1 92 ? -4.290 18.365 -10.615 1.00 84.69 92 ILE A N 1
ATOM 756 C CA . ILE A 1 92 ? -4.837 17.088 -11.075 1.00 84.69 92 ILE A CA 1
ATOM 757 C C . ILE A 1 92 ? -5.416 16.222 -9.951 1.00 84.69 92 ILE A C 1
ATOM 759 O O . ILE A 1 92 ? -6.239 15.355 -10.229 1.00 84.69 92 ILE A O 1
ATOM 763 N N . ALA A 1 93 ? -5.063 16.477 -8.683 1.00 90.75 93 ALA A N 1
ATOM 764 C CA . ALA A 1 93 ? -5.589 15.714 -7.548 1.00 90.75 93 ALA A CA 1
ATOM 765 C C . ALA A 1 93 ? -7.128 15.692 -7.541 1.00 90.75 93 ALA A C 1
ATOM 767 O O . ALA A 1 93 ? -7.742 14.653 -7.321 1.00 90.75 93 ALA A O 1
ATOM 768 N N . ARG A 1 94 ? -7.767 16.817 -7.886 1.00 92.19 94 ARG A N 1
ATOM 769 C CA . ARG A 1 94 ? -9.235 16.931 -7.942 1.00 92.19 94 ARG A CA 1
ATOM 770 C C . ARG A 1 94 ? -9.873 16.245 -9.153 1.00 92.19 94 ARG A C 1
ATOM 772 O O . ARG A 1 94 ? -11.095 16.138 -9.189 1.00 92.19 94 ARG A O 1
ATOM 779 N N . MET A 1 95 ? -9.078 15.821 -10.138 1.00 92.88 95 MET A N 1
ATOM 780 C CA . MET A 1 95 ? -9.557 15.054 -11.292 1.00 92.88 95 MET A CA 1
ATOM 781 C C . MET A 1 95 ? -9.715 13.567 -10.972 1.00 92.88 95 MET A C 1
ATOM 783 O O . MET A 1 95 ? -10.393 12.866 -11.718 1.00 92.88 95 MET A O 1
ATOM 787 N N . VAL A 1 96 ? -9.124 13.081 -9.873 1.00 93.88 96 VAL A N 1
ATOM 788 C CA . VAL A 1 96 ? -9.338 11.709 -9.408 1.00 93.88 96 VAL A CA 1
ATOM 789 C C . VAL A 1 96 ? -10.804 11.563 -8.985 1.00 93.88 96 VAL A C 1
ATOM 791 O O . VAL A 1 96 ? -11.238 12.272 -8.069 1.00 93.88 96 VAL A O 1
ATOM 794 N N . PRO A 1 97 ? -11.585 10.663 -9.614 1.00 95.19 97 PRO A N 1
ATOM 795 C CA . PRO A 1 97 ? -12.948 10.395 -9.179 1.00 95.19 97 PRO A CA 1
ATOM 796 C C . PRO A 1 97 ? -12.961 9.925 -7.725 1.00 95.19 97 PRO A C 1
ATOM 798 O O . PRO A 1 97 ? -12.079 9.175 -7.305 1.00 95.19 97 PRO A O 1
ATOM 801 N N . ALA A 1 98 ? -13.971 10.342 -6.963 1.00 96.62 98 ALA A N 1
ATOM 802 C CA . ALA A 1 98 ? -14.144 9.825 -5.615 1.00 96.62 98 ALA A CA 1
ATOM 803 C C . ALA A 1 98 ? -14.316 8.299 -5.655 1.00 96.62 98 ALA A C 1
ATOM 805 O O . ALA A 1 98 ? -14.973 7.756 -6.548 1.00 96.62 98 ALA A O 1
ATOM 806 N N . TYR A 1 99 ? -13.724 7.614 -4.686 1.00 96.88 99 TYR A N 1
ATOM 807 C CA . TYR A 1 99 ? -13.787 6.160 -4.562 1.00 96.88 99 TYR A CA 1
ATOM 808 C C . TYR A 1 99 ? -14.046 5.765 -3.114 1.00 96.88 99 TYR A C 1
ATOM 810 O O . TYR A 1 99 ? -14.074 6.618 -2.231 1.00 96.88 99 TYR A O 1
ATOM 818 N N . ARG A 1 100 ? -14.309 4.480 -2.875 1.00 96.25 100 ARG A N 1
ATOM 819 C CA . ARG A 1 100 ? -14.798 3.999 -1.583 1.00 96.25 100 ARG A CA 1
ATOM 820 C C . ARG A 1 100 ? -13.925 2.885 -1.040 1.00 96.25 100 ARG A C 1
ATOM 822 O O . ARG A 1 100 ? -13.544 1.985 -1.786 1.00 96.25 100 ARG A O 1
ATOM 829 N N . ILE A 1 101 ? -13.660 2.942 0.259 1.00 96.31 101 ILE A N 1
ATOM 830 C CA . ILE A 1 101 ? -12.985 1.885 1.014 1.00 96.31 101 ILE A CA 1
ATOM 831 C C . ILE A 1 101 ? -13.800 1.596 2.271 1.00 96.31 101 ILE A C 1
ATOM 833 O O . ILE A 1 101 ? -14.303 2.514 2.914 1.00 96.31 101 ILE A O 1
ATOM 837 N N . SER A 1 102 ? -13.921 0.325 2.648 1.00 95.12 102 SER A N 1
ATOM 838 C CA . SER A 1 102 ? -14.532 -0.057 3.918 1.00 95.12 102 SER A CA 1
ATOM 839 C C . SER A 1 102 ? -13.680 -1.071 4.672 1.00 95.12 102 SER A C 1
ATOM 841 O O . SER A 1 102 ? -13.232 -2.070 4.112 1.00 95.12 102 SER A O 1
ATOM 843 N N . LEU A 1 103 ? -13.494 -0.796 5.963 1.00 94.69 103 LEU A N 1
ATOM 844 C CA . LEU A 1 103 ? -12.899 -1.679 6.965 1.00 94.69 103 LEU A CA 1
ATOM 845 C C . LEU A 1 103 ? -13.968 -2.381 7.814 1.00 94.69 103 LEU A C 1
ATOM 847 O O . LEU A 1 103 ? -13.633 -3.019 8.814 1.00 94.69 103 LEU A O 1
ATOM 851 N N . ALA A 1 104 ? -15.251 -2.241 7.460 1.00 90.81 104 ALA A N 1
ATOM 852 C CA . ALA A 1 104 ? -16.297 -3.063 8.054 1.00 90.81 104 ALA A CA 1
ATOM 853 C C . ALA A 1 104 ? -16.009 -4.550 7.753 1.00 90.81 104 ALA A C 1
ATOM 855 O O . ALA A 1 104 ? -15.376 -4.842 6.735 1.00 90.81 104 ALA A O 1
ATOM 856 N N . PRO A 1 105 ? -16.459 -5.500 8.591 1.00 87.00 105 PRO A N 1
ATOM 857 C CA . PRO A 1 105 ? -16.235 -6.931 8.360 1.00 87.00 105 PRO A CA 1
ATOM 858 C C . PRO A 1 105 ? -16.667 -7.426 6.967 1.00 87.00 105 PRO A C 1
ATOM 860 O O . PRO A 1 105 ? -15.987 -8.251 6.364 1.00 87.00 105 PRO A O 1
ATOM 863 N N . GLU A 1 106 ? -17.777 -6.900 6.455 1.00 84.88 106 GLU A N 1
ATOM 864 C CA . GLU A 1 106 ? -18.345 -7.149 5.124 1.00 84.88 106 GLU A CA 1
ATOM 865 C C . GLU A 1 106 ? -17.866 -6.155 4.049 1.00 84.88 106 GLU A C 1
ATOM 867 O O . GLU A 1 106 ? -18.227 -6.261 2.873 1.00 84.88 106 GLU A O 1
ATOM 872 N N . GLY A 1 107 ? -17.072 -5.169 4.465 1.00 86.31 107 GLY A N 1
ATOM 873 C CA . GLY A 1 107 ? -16.510 -4.130 3.622 1.00 86.31 107 GLY A CA 1
ATOM 874 C C . GLY A 1 107 ? -15.458 -4.655 2.651 1.00 86.31 107 GLY A C 1
ATOM 875 O O . GLY A 1 107 ? -14.995 -5.794 2.724 1.00 86.31 107 GLY A O 1
ATOM 876 N N . LYS A 1 108 ? -15.062 -3.797 1.709 1.00 88.81 108 LYS A N 1
ATOM 877 C CA . LYS A 1 108 ? -14.006 -4.101 0.742 1.00 88.81 108 LYS A CA 1
ATOM 878 C C . LYS A 1 108 ? -12.973 -2.984 0.724 1.00 88.81 108 LYS A C 1
ATOM 880 O O . LYS A 1 108 ? -13.322 -1.804 0.672 1.00 88.81 108 LYS A O 1
ATOM 885 N N . VAL A 1 109 ? -11.705 -3.377 0.691 1.00 91.88 109 VAL A N 1
ATOM 886 C CA . VAL A 1 109 ? -10.580 -2.492 0.385 1.00 91.88 109 VAL A CA 1
ATOM 887 C C . VAL A 1 109 ? -10.178 -2.779 -1.055 1.00 91.88 109 VAL A C 1
ATOM 889 O O . VAL A 1 109 ? -9.426 -3.708 -1.325 1.00 91.88 109 VAL A O 1
ATOM 892 N N . LEU A 1 110 ? -10.782 -2.049 -1.992 1.00 89.44 110 LEU A N 1
ATOM 893 C CA . LEU A 1 110 ? -10.501 -2.194 -3.419 1.00 89.44 110 LEU A CA 1
ATOM 894 C C . LEU A 1 110 ? -9.633 -1.034 -3.880 1.00 89.44 110 LEU A C 1
ATOM 896 O O . LEU A 1 110 ? -9.897 0.118 -3.531 1.00 89.44 110 LEU A O 1
ATOM 900 N N . LEU A 1 111 ? -8.624 -1.335 -4.690 1.00 90.56 111 LEU A N 1
ATOM 901 C CA . LEU A 1 111 ? -7.888 -0.310 -5.411 1.00 90.56 111 LEU A CA 1
ATOM 902 C C . LEU A 1 111 ? -8.823 0.297 -6.474 1.00 90.56 111 LEU A C 1
ATOM 904 O O . LEU A 1 111 ? -9.411 -0.453 -7.264 1.00 90.56 111 LEU A O 1
ATOM 908 N N . PRO A 1 112 ? -9.026 1.626 -6.502 1.00 92.44 112 PRO A N 1
ATOM 909 C CA . PRO A 1 112 ? -9.819 2.241 -7.554 1.00 92.44 112 PRO A CA 1
ATOM 910 C C . PRO A 1 112 ? -9.075 2.158 -8.888 1.00 92.44 112 PRO A C 1
ATOM 912 O O . PRO A 1 112 ? -7.868 1.930 -8.948 1.00 92.44 112 PRO A O 1
ATOM 915 N N . LYS A 1 113 ? -9.794 2.393 -9.986 1.00 89.94 113 LYS A N 1
ATOM 916 C CA . LYS A 1 113 ? -9.153 2.484 -11.298 1.00 89.94 113 LYS A CA 1
ATOM 917 C C . LYS A 1 113 ? -8.158 3.647 -11.323 1.00 89.94 113 LYS A C 1
ATOM 919 O O . LYS A 1 113 ? -8.492 4.770 -10.941 1.00 89.94 113 LYS A O 1
ATOM 924 N N . LEU A 1 114 ? -6.961 3.369 -11.819 1.00 89.44 114 LEU A N 1
ATOM 925 C CA . LEU A 1 114 ? -5.853 4.309 -11.883 1.00 89.44 114 LEU A CA 1
ATOM 926 C C . LEU A 1 114 ? -5.843 4.990 -13.258 1.00 89.44 114 LEU A C 1
ATOM 928 O O . LEU A 1 114 ? -5.364 4.418 -14.226 1.00 89.44 114 LEU A O 1
ATOM 932 N N . PHE A 1 115 ? -6.422 6.189 -13.366 1.00 86.88 115 PHE A N 1
ATOM 933 C CA . PHE A 1 115 ? -6.508 6.926 -14.643 1.00 86.88 115 PHE A CA 1
ATOM 934 C C . PHE A 1 115 ? -5.672 8.204 -14.693 1.00 86.88 115 PHE A C 1
ATOM 936 O O . PHE A 1 115 ? -5.534 8.805 -15.754 1.00 86.88 115 PHE A O 1
ATOM 943 N N . ILE A 1 116 ? -5.157 8.641 -13.545 1.00 90.56 116 ILE A N 1
ATOM 944 C CA . ILE A 1 116 ? -4.381 9.869 -13.402 1.00 90.56 116 ILE A CA 1
ATOM 945 C C . ILE A 1 116 ? -2.962 9.449 -13.004 1.00 90.56 116 ILE A C 1
ATOM 947 O O . ILE A 1 116 ? -2.743 9.194 -11.816 1.00 90.56 116 ILE A O 1
ATOM 951 N N . PRO A 1 117 ? -2.020 9.315 -13.961 1.00 87.19 117 PRO A N 1
ATOM 952 C CA . PRO A 1 117 ? -0.677 8.785 -13.704 1.00 87.19 117 PRO A CA 1
ATOM 953 C C . PRO A 1 117 ? 0.042 9.484 -12.547 1.00 87.19 117 PRO A C 1
ATOM 955 O O . PRO A 1 117 ? 0.672 8.845 -11.708 1.00 87.19 117 PRO A O 1
ATOM 958 N N . GLU A 1 118 ? -0.116 10.802 -12.445 1.00 88.12 118 GLU A N 1
ATOM 959 C CA . GLU A 1 118 ? 0.492 11.634 -11.411 1.00 88.12 118 GLU A CA 1
ATOM 960 C C . GLU A 1 118 ? -0.103 11.423 -10.017 1.00 88.12 118 GLU A C 1
ATOM 962 O O . GLU A 1 118 ? 0.427 11.997 -9.076 1.00 88.12 118 GLU A O 1
ATOM 967 N N . MET A 1 119 ? -1.185 10.658 -9.865 1.00 92.38 119 MET A N 1
ATOM 968 C CA . MET A 1 119 ? -1.801 10.324 -8.573 1.00 92.38 119 MET A CA 1
ATOM 969 C C . MET A 1 119 ? -1.728 8.826 -8.256 1.00 92.38 119 MET A C 1
ATOM 971 O O . MET A 1 119 ? -2.253 8.406 -7.227 1.00 92.38 119 MET A O 1
ATOM 975 N N . VAL A 1 120 ? -1.116 8.013 -9.130 1.00 90.19 120 VAL A N 1
ATOM 976 C CA . VAL A 1 120 ? -1.035 6.553 -8.958 1.00 90.19 120 VAL A CA 1
ATOM 977 C C . VAL A 1 120 ? -0.419 6.204 -7.610 1.00 90.19 120 VAL A C 1
ATOM 979 O O . VAL A 1 120 ? -1.071 5.511 -6.839 1.00 90.19 120 VAL A O 1
ATOM 982 N N . GLY A 1 121 ? 0.766 6.749 -7.308 1.00 90.56 121 GLY A N 1
ATOM 983 C CA . GLY A 1 121 ? 1.480 6.477 -6.058 1.00 90.56 121 GLY A CA 1
ATOM 984 C C . GLY A 1 121 ? 0.665 6.854 -4.822 1.00 90.56 121 GLY A C 1
ATOM 985 O O . GLY A 1 121 ? 0.490 6.048 -3.920 1.00 90.56 121 GLY A O 1
ATOM 986 N N . GLU A 1 122 ? 0.063 8.042 -4.806 1.00 94.44 122 GLU A N 1
ATOM 987 C CA . GLU A 1 122 ? -0.757 8.489 -3.675 1.00 94.44 122 GLU A CA 1
ATOM 988 C C . GLU A 1 122 ? -1.979 7.600 -3.438 1.00 94.44 122 GLU A C 1
ATOM 990 O O . GLU A 1 122 ? -2.338 7.312 -2.295 1.00 94.44 122 GLU A O 1
ATOM 995 N N . ILE A 1 123 ? -2.647 7.197 -4.522 1.00 95.31 123 ILE A N 1
ATOM 996 C CA . ILE A 1 123 ? -3.826 6.335 -4.462 1.00 95.31 123 ILE A CA 1
ATOM 997 C C . ILE A 1 123 ? -3.431 4.945 -3.965 1.00 95.31 123 ILE A C 1
ATOM 999 O O . ILE A 1 123 ? -4.116 4.413 -3.089 1.00 95.31 123 ILE A O 1
ATOM 1003 N N . THR A 1 124 ? -2.355 4.364 -4.504 1.00 93.69 124 THR A N 1
ATOM 1004 C CA . THR A 1 124 ? -1.878 3.040 -4.092 1.00 93.69 124 THR A CA 1
ATOM 1005 C C . THR A 1 124 ? -1.404 3.062 -2.647 1.00 93.69 124 THR A C 1
ATOM 1007 O O . THR A 1 124 ? -1.870 2.239 -1.870 1.00 93.69 124 THR A O 1
ATOM 1010 N N . ASP A 1 125 ? -0.593 4.040 -2.244 1.00 95.44 125 ASP A N 1
ATOM 1011 C CA . ASP A 1 125 ? -0.041 4.131 -0.887 1.00 95.44 125 ASP A CA 1
ATOM 1012 C C . ASP A 1 125 ? -1.149 4.287 0.159 1.00 95.44 125 ASP A C 1
ATOM 1014 O O . ASP A 1 125 ? -1.186 3.552 1.151 1.00 95.44 125 ASP A O 1
ATOM 1018 N N . LEU A 1 126 ? -2.110 5.193 -0.087 1.00 97.44 126 LEU A N 1
ATOM 1019 C CA . LEU A 1 126 ? -3.260 5.347 0.800 1.00 97.44 126 LEU A CA 1
ATOM 1020 C C . LEU A 1 126 ? -4.057 4.043 0.893 1.00 97.44 126 LEU A C 1
ATOM 1022 O O . LEU A 1 126 ? -4.411 3.632 1.997 1.00 97.44 126 LEU A O 1
ATOM 1026 N N . ASN A 1 127 ? -4.317 3.373 -0.235 1.00 95.94 127 ASN A N 1
ATOM 1027 C CA . ASN A 1 127 ? -5.022 2.091 -0.249 1.00 95.94 127 ASN A CA 1
ATOM 1028 C C . ASN A 1 127 ? -4.276 1.027 0.568 1.00 95.94 127 ASN A C 1
ATOM 1030 O O . ASN A 1 127 ? -4.895 0.339 1.382 1.00 95.94 127 ASN A O 1
ATOM 1034 N N . THR A 1 128 ? -2.952 0.950 0.430 1.00 95.44 128 THR A N 1
ATOM 1035 C CA . THR A 1 128 ? -2.109 -0.013 1.143 1.00 95.44 128 THR A CA 1
ATOM 1036 C C . THR A 1 128 ? -2.162 0.192 2.661 1.00 95.44 128 THR A C 1
ATOM 1038 O O . THR A 1 128 ? -2.195 -0.794 3.403 1.00 95.44 128 THR A O 1
ATOM 1041 N N . PHE A 1 129 ? -2.293 1.432 3.156 1.00 97.88 129 PHE A N 1
ATOM 1042 C CA . PHE A 1 129 ? -2.538 1.672 4.587 1.00 97.88 129 PHE A CA 1
ATOM 1043 C C . PHE A 1 129 ? -3.845 1.044 5.085 1.00 97.88 129 PHE A C 1
ATOM 1045 O O . PHE A 1 129 ? -3.872 0.491 6.185 1.00 97.88 129 PHE A O 1
ATOM 1052 N N . PHE A 1 130 ? -4.915 1.078 4.284 1.00 96.94 130 PHE A N 1
ATOM 1053 C CA . PHE A 1 130 ? -6.168 0.392 4.618 1.00 96.94 130 PHE A CA 1
ATOM 1054 C C . PHE A 1 130 ? -6.037 -1.127 4.498 1.00 96.94 130 PHE A C 1
ATOM 1056 O O . PHE A 1 130 ? -6.535 -1.852 5.361 1.00 96.94 130 PHE A O 1
ATOM 1063 N N . VAL A 1 131 ? -5.341 -1.620 3.469 1.00 94.75 131 VAL A N 1
ATOM 1064 C CA . VAL A 1 131 ? -5.070 -3.054 3.286 1.00 94.75 131 VAL A CA 1
ATOM 1065 C C . VAL A 1 131 ? -4.357 -3.617 4.516 1.00 94.75 131 VAL A C 1
ATOM 1067 O O . VAL A 1 131 ? -4.804 -4.632 5.053 1.00 94.75 131 VAL A O 1
ATOM 1070 N N . ALA A 1 132 ? -3.333 -2.921 5.022 1.00 95.31 132 ALA A N 1
ATOM 1071 C CA . ALA A 1 132 ? -2.493 -3.347 6.144 1.00 95.31 132 ALA A CA 1
ATOM 1072 C C . ALA A 1 132 ? -3.244 -3.634 7.452 1.00 95.31 132 ALA A C 1
ATOM 1074 O O . ALA A 1 132 ? -2.740 -4.400 8.278 1.00 95.31 132 ALA A O 1
ATOM 1075 N N . ILE A 1 133 ? -4.424 -3.040 7.639 1.00 94.50 133 ILE A N 1
ATOM 1076 C CA . ILE A 1 133 ? -5.286 -3.233 8.816 1.00 94.50 133 ILE A CA 1
ATOM 1077 C C . ILE A 1 133 ? -6.634 -3.877 8.458 1.00 94.50 133 ILE A C 1
ATOM 1079 O O . ILE A 1 133 ? -7.532 -3.947 9.297 1.00 94.50 133 ILE A O 1
ATOM 1083 N N . SER A 1 134 ? -6.807 -4.306 7.207 1.00 92.62 134 SER A N 1
ATOM 1084 C CA . SER A 1 134 ? -8.088 -4.807 6.718 1.00 92.62 134 SER A CA 1
ATOM 1085 C C . SER A 1 134 ? -8.483 -6.126 7.401 1.00 92.62 134 SER A C 1
ATOM 1087 O O . SER A 1 134 ? -7.618 -6.971 7.671 1.00 92.62 134 SER A O 1
ATOM 1089 N N . PRO A 1 135 ? -9.791 -6.370 7.619 1.00 89.50 135 PRO A N 1
ATOM 1090 C CA . PRO A 1 135 ? -10.270 -7.652 8.142 1.00 89.50 135 PRO A CA 1
ATOM 1091 C C . PRO A 1 135 ? -9.865 -8.858 7.281 1.00 89.50 135 PRO A C 1
ATOM 1093 O O . PRO A 1 135 ? -9.685 -9.957 7.808 1.00 89.50 135 PRO A O 1
ATOM 1096 N N . ALA A 1 136 ? -9.681 -8.649 5.970 1.00 88.81 136 ALA A N 1
ATOM 1097 C CA . ALA A 1 136 ? -9.251 -9.669 5.013 1.00 88.81 136 ALA A CA 1
ATOM 1098 C C . ALA A 1 136 ? -7.845 -10.218 5.313 1.00 88.81 136 ALA A C 1
ATOM 1100 O O . ALA A 1 136 ? -7.588 -11.400 5.089 1.00 88.81 136 ALA A O 1
ATOM 1101 N N . LEU A 1 137 ? -6.959 -9.392 5.883 1.00 89.94 137 LEU A N 1
ATOM 1102 C CA . LEU A 1 137 ? -5.633 -9.819 6.339 1.00 89.94 137 LEU A CA 1
ATOM 1103 C C . LEU A 1 137 ? -5.636 -10.346 7.776 1.00 89.94 137 LEU A C 1
ATOM 1105 O O . LEU A 1 137 ? -4.577 -10.638 8.318 1.00 89.94 137 LEU A O 1
ATOM 1109 N N . ASN A 1 138 ? -6.809 -10.524 8.387 1.00 87.88 138 ASN A N 1
ATOM 1110 C CA . ASN A 1 138 ? -6.978 -11.079 9.726 1.00 87.88 138 ASN A CA 1
ATOM 1111 C C . ASN A 1 138 ? -6.253 -10.308 10.848 1.00 87.88 138 ASN A C 1
ATOM 1113 O O . ASN A 1 138 ? -5.924 -10.904 11.877 1.00 87.88 138 ASN A O 1
ATOM 1117 N N . ALA A 1 139 ? -6.056 -8.994 10.694 1.00 83.50 139 ALA A N 1
ATOM 1118 C CA . ALA A 1 139 ? -5.408 -8.140 11.697 1.00 83.50 139 ALA A CA 1
ATOM 1119 C C . ALA A 1 139 ? -6.041 -8.277 13.098 1.00 83.50 139 ALA A C 1
ATOM 1121 O O . ALA A 1 139 ? -5.358 -8.227 14.119 1.00 83.50 139 ALA A O 1
ATOM 1122 N N . GLN A 1 140 ? -7.345 -8.556 13.141 1.00 83.38 140 GLN A N 1
ATOM 1123 C CA . GLN A 1 140 ? -8.134 -8.789 14.347 1.00 83.38 140 GLN A CA 1
ATOM 1124 C C . GLN A 1 140 ? -7.721 -10.012 15.180 1.00 83.38 140 GLN A C 1
ATOM 1126 O O . GLN A 1 140 ? -8.183 -10.151 16.310 1.00 83.38 140 GLN A O 1
ATOM 1131 N N . LYS A 1 141 ? -6.878 -10.906 14.644 1.00 86.12 141 LYS A N 1
ATOM 1132 C CA . LYS A 1 141 ? -6.333 -12.061 15.381 1.00 86.12 141 LYS A CA 1
ATOM 1133 C C . LYS A 1 141 ? -5.182 -11.692 16.320 1.00 86.12 141 LYS A C 1
ATOM 1135 O O . LYS A 1 141 ? -4.749 -12.545 17.096 1.00 86.12 141 LYS A O 1
ATOM 1140 N N . LEU A 1 142 ? -4.679 -10.460 16.236 1.00 88.94 142 LEU A N 1
ATOM 1141 C CA . LEU A 1 142 ? -3.641 -9.955 17.125 1.00 88.94 142 LEU A CA 1
ATOM 1142 C C . LEU A 1 142 ? -4.218 -9.641 18.509 1.00 88.94 142 LEU A C 1
ATOM 1144 O O . LEU A 1 142 ? -5.169 -8.866 18.635 1.00 88.94 142 LEU A O 1
ATOM 1148 N N . THR A 1 143 ? -3.599 -10.199 19.547 1.00 88.25 143 THR A N 1
ATOM 1149 C CA . THR A 1 143 ? -3.903 -9.910 20.959 1.00 88.25 143 THR A CA 1
ATOM 1150 C C . THR A 1 143 ? -2.609 -9.743 21.755 1.00 88.25 143 THR A C 1
ATOM 1152 O O . THR A 1 143 ? -1.509 -9.938 21.233 1.00 88.25 143 THR A O 1
ATOM 1155 N N . ALA A 1 144 ? -2.716 -9.380 23.034 1.00 86.50 144 ALA A N 1
ATOM 1156 C CA . ALA A 1 144 ? -1.565 -9.329 23.933 1.00 86.50 144 ALA A CA 1
ATOM 1157 C C . ALA A 1 144 ? -0.863 -10.696 24.077 1.00 86.50 144 ALA A C 1
ATOM 1159 O O . ALA A 1 144 ? 0.357 -10.739 24.234 1.00 86.50 144 ALA A O 1
ATOM 1160 N N . GLU A 1 145 ? -1.617 -11.792 23.995 1.00 87.38 145 GLU A N 1
ATOM 1161 C CA . GLU A 1 145 ? -1.133 -13.174 24.083 1.00 87.38 145 GLU A CA 1
ATOM 1162 C C . GLU A 1 145 ? -0.672 -13.714 22.724 1.00 87.38 145 GLU A C 1
ATOM 1164 O O . GLU A 1 145 ? 0.241 -14.534 22.665 1.00 87.38 145 GLU A O 1
ATOM 1169 N N . ASN A 1 146 ? -1.279 -13.240 21.632 1.00 89.44 146 ASN A N 1
ATOM 1170 C CA . ASN A 1 146 ? -0.930 -13.601 20.263 1.00 89.44 146 ASN A CA 1
ATOM 1171 C C . ASN A 1 146 ? -0.473 -12.362 19.488 1.00 89.44 146 ASN A C 1
ATOM 1173 O O . ASN A 1 146 ? -1.228 -11.766 18.715 1.00 89.44 146 ASN A O 1
ATOM 1177 N N . ARG A 1 147 ? 0.769 -11.948 19.743 1.00 92.50 147 ARG A N 1
ATOM 1178 C CA . ARG A 1 147 ? 1.319 -10.698 19.204 1.00 92.50 147 ARG A CA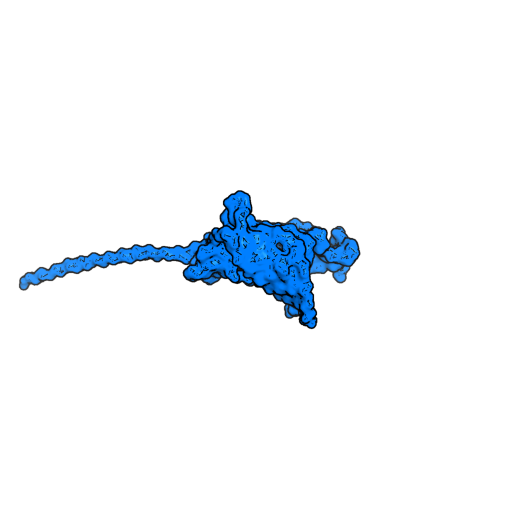 1
ATOM 1179 C C . ARG A 1 147 ? 1.771 -10.796 17.757 1.00 92.50 147 ARG A C 1
ATOM 1181 O O . ARG A 1 147 ? 2.011 -9.756 17.161 1.00 92.50 147 ARG A O 1
ATOM 1188 N N . ASP A 1 148 ? 1.877 -11.997 17.209 1.00 93.38 148 ASP A N 1
ATOM 1189 C CA . ASP A 1 148 ? 2.422 -12.258 15.885 1.00 93.38 148 ASP A CA 1
ATOM 1190 C C . ASP A 1 148 ? 1.436 -13.067 15.054 1.00 93.38 148 ASP A C 1
ATOM 1192 O O . ASP A 1 148 ? 0.816 -14.020 15.528 1.00 93.38 148 ASP A O 1
ATOM 1196 N N . PHE A 1 149 ? 1.302 -12.704 13.785 1.00 90.06 149 PHE A N 1
ATOM 1197 C CA . PHE A 1 149 ? 0.432 -13.407 12.862 1.00 90.06 149 PHE A CA 1
ATOM 1198 C C . PHE A 1 149 ? 1.024 -13.404 11.451 1.00 90.06 149 PHE A C 1
ATOM 1200 O O . PHE A 1 149 ? 1.282 -12.352 10.875 1.00 90.06 149 PHE A O 1
ATOM 1207 N N . LYS A 1 150 ? 1.224 -14.586 10.861 1.00 92.56 150 LYS A N 1
ATOM 1208 C CA . LYS A 1 150 ? 1.571 -14.740 9.440 1.00 92.56 150 LYS A CA 1
ATOM 1209 C C . LYS A 1 150 ? 0.308 -15.150 8.690 1.00 92.56 150 LYS A C 1
ATOM 1211 O O . LYS A 1 150 ? -0.300 -16.167 9.023 1.00 92.56 150 LYS A O 1
ATOM 1216 N N . ASN A 1 151 ? -0.095 -14.374 7.684 1.00 90.25 151 ASN A N 1
ATOM 1217 C CA . ASN A 1 151 ? -1.218 -14.762 6.834 1.00 90.25 151 ASN A CA 1
ATOM 1218 C C . ASN A 1 151 ? -0.848 -16.029 6.058 1.00 90.25 151 ASN A C 1
ATOM 1220 O O . ASN A 1 151 ? 0.210 -16.090 5.448 1.00 90.25 151 ASN A O 1
ATOM 1224 N N . ALA A 1 152 ? -1.708 -17.045 6.056 1.00 86.44 152 ALA A N 1
ATOM 1225 C CA . ALA A 1 152 ? -1.399 -18.295 5.356 1.00 86.44 152 ALA A CA 1
ATOM 1226 C C . ALA A 1 152 ? -1.401 -18.137 3.822 1.00 86.44 152 ALA A C 1
ATOM 1228 O O . ALA A 1 152 ? -0.722 -18.883 3.125 1.00 86.44 152 ALA A O 1
ATOM 1229 N N . GLY A 1 153 ? -2.176 -17.182 3.299 1.00 88.94 153 GLY A N 1
ATOM 1230 C CA . GLY A 1 153 ? -2.290 -16.927 1.867 1.00 88.94 153 GLY A CA 1
ATOM 1231 C C . GLY A 1 153 ? -1.282 -15.897 1.370 1.00 88.94 153 GLY A C 1
ATOM 1232 O O . GLY A 1 153 ? -1.126 -14.833 1.977 1.00 88.94 153 GLY A O 1
ATOM 1233 N N . LEU A 1 154 ? -0.671 -16.192 0.223 1.00 93.44 154 LEU A N 1
ATOM 1234 C CA . LEU A 1 154 ? 0.043 -15.200 -0.575 1.00 93.44 154 LEU A CA 1
ATOM 1235 C C . LEU A 1 154 ? -0.960 -14.220 -1.182 1.00 93.44 154 LEU A C 1
ATOM 1237 O O . LEU A 1 154 ? -2.048 -14.621 -1.597 1.00 93.44 154 LEU A O 1
ATOM 1241 N N . GLN A 1 155 ? -0.592 -12.947 -1.225 1.00 92.56 155 GLN A N 1
ATOM 1242 C CA . GLN A 1 155 ? -1.378 -11.909 -1.880 1.00 92.56 155 GLN A CA 1
ATOM 1243 C C . GLN A 1 155 ? -0.714 -11.574 -3.209 1.00 92.56 155 GLN A C 1
ATOM 1245 O O . GLN A 1 155 ? 0.502 -11.428 -3.249 1.00 92.56 155 GLN A O 1
ATOM 1250 N N . GLN A 1 156 ? -1.492 -11.470 -4.283 1.00 91.75 156 GLN A N 1
ATOM 1251 C CA . GLN A 1 156 ? -1.004 -10.994 -5.575 1.00 91.75 156 GLN A CA 1
ATOM 1252 C C . GLN A 1 156 ? -1.610 -9.625 -5.866 1.00 91.75 156 GLN A C 1
ATOM 1254 O O . GLN A 1 156 ? -2.836 -9.481 -5.901 1.00 91.75 156 GLN A O 1
ATOM 1259 N N . GLY A 1 157 ? -0.751 -8.628 -6.051 1.00 88.50 157 GLY A N 1
ATOM 1260 C CA . GLY A 1 157 ? -1.131 -7.285 -6.452 1.00 88.50 157 GLY A CA 1
ATOM 1261 C C . GLY A 1 157 ? -1.159 -7.132 -7.969 1.00 88.50 157 GLY A C 1
ATOM 1262 O O . GLY A 1 157 ? -0.359 -7.724 -8.701 1.00 88.50 157 GLY A O 1
ATOM 1263 N N . HIS A 1 158 ? -2.080 -6.291 -8.439 1.00 89.06 158 HIS A N 1
ATOM 1264 C CA . HIS A 1 158 ? -2.119 -5.785 -9.807 1.00 89.06 158 HIS A CA 1
ATOM 1265 C C . HIS A 1 158 ? -2.304 -4.269 -9.767 1.00 89.06 158 HIS A C 1
ATOM 1267 O O . HIS A 1 158 ? -3.318 -3.780 -9.271 1.00 89.06 158 HIS A O 1
ATOM 1273 N N . PHE A 1 159 ? -1.332 -3.533 -10.301 1.00 87.56 159 PHE A N 1
ATOM 1274 C CA . PHE A 1 159 ? -1.259 -2.069 -10.180 1.00 87.56 159 PHE A CA 1
ATOM 1275 C C . PHE A 1 159 ? -1.013 -1.367 -11.526 1.00 87.56 159 PHE A C 1
ATOM 1277 O O . PHE A 1 159 ? -0.509 -0.248 -11.583 1.00 87.56 159 PHE A O 1
ATOM 1284 N N . ALA A 1 160 ? -1.370 -2.018 -12.636 1.00 88.62 160 ALA A N 1
ATOM 1285 C CA . ALA A 1 160 ? -1.317 -1.393 -13.953 1.00 88.62 160 ALA A CA 1
ATOM 1286 C C . ALA A 1 160 ? -2.365 -0.273 -14.082 1.00 88.62 160 ALA A C 1
ATOM 1288 O O . ALA A 1 160 ? -3.543 -0.473 -13.783 1.00 88.62 160 ALA A O 1
ATOM 1289 N N . ASP A 1 161 ? -1.945 0.885 -14.589 1.00 83.88 161 ASP A N 1
ATOM 1290 C CA . ASP A 1 161 ? -2.825 2.018 -14.916 1.00 83.88 161 ASP A CA 1
ATOM 1291 C C . ASP A 1 161 ? -3.216 2.037 -16.410 1.00 83.88 161 ASP A C 1
ATOM 1293 O O . ASP A 1 161 ? -4.040 2.839 -16.838 1.00 83.88 161 ASP A O 1
ATOM 1297 N N . SER A 1 162 ? -2.640 1.132 -17.215 1.00 86.06 162 SER A N 1
ATOM 1298 C CA . SER A 1 162 ? -2.815 1.040 -18.677 1.00 86.06 162 SER A CA 1
ATOM 1299 C C . SER A 1 162 ? -2.383 2.289 -19.464 1.00 86.06 162 SER A C 1
ATOM 1301 O O . SER A 1 162 ? -2.641 2.377 -20.665 1.00 86.06 162 SER A O 1
ATOM 1303 N N . ILE A 1 163 ? -1.714 3.246 -18.818 1.00 87.12 163 ILE A N 1
ATOM 1304 C CA . ILE A 1 163 ? -1.268 4.519 -19.400 1.00 87.12 163 ILE A CA 1
ATOM 1305 C C . ILE A 1 163 ? 0.256 4.628 -19.296 1.00 87.12 163 ILE A C 1
ATOM 1307 O O . ILE A 1 163 ? 0.951 4.731 -20.310 1.00 87.12 163 ILE A O 1
ATOM 1311 N N . SER A 1 164 ? 0.779 4.609 -18.070 1.00 86.94 164 SER A N 1
ATOM 1312 C CA . SER A 1 164 ? 2.204 4.727 -17.758 1.00 86.94 164 SER A CA 1
ATOM 1313 C C . SER A 1 164 ? 2.811 3.389 -17.324 1.00 86.94 164 SER A C 1
ATOM 1315 O O . SER A 1 164 ? 3.941 3.075 -17.711 1.00 86.94 164 SER A O 1
ATOM 1317 N N . ILE A 1 165 ? 2.040 2.584 -16.593 1.00 91.12 165 ILE A N 1
ATOM 1318 C CA . ILE A 1 165 ? 2.312 1.213 -16.175 1.00 91.12 165 ILE A CA 1
ATOM 1319 C C . ILE A 1 165 ? 1.382 0.303 -16.982 1.00 91.12 165 ILE A C 1
ATOM 1321 O O . ILE A 1 165 ? 0.191 0.164 -16.696 1.00 91.12 165 ILE A O 1
ATOM 1325 N N . LEU A 1 166 ? 1.942 -0.319 -18.015 1.00 92.56 166 LEU A N 1
ATOM 1326 C CA . LEU A 1 166 ? 1.213 -1.180 -18.950 1.00 92.56 166 LEU A CA 1
ATOM 1327 C C . LEU A 1 166 ? 0.900 -2.546 -18.332 1.00 92.56 166 LEU A C 1
ATOM 1329 O O . LEU A 1 166 ? -0.119 -3.156 -18.634 1.00 92.56 166 LEU A O 1
ATOM 1333 N N . TYR A 1 167 ? 1.790 -3.015 -17.462 1.00 94.06 167 TYR A N 1
ATOM 1334 C CA . TYR A 1 167 ? 1.643 -4.242 -16.694 1.00 94.06 167 TYR A CA 1
ATOM 1335 C C . TYR A 1 167 ? 2.379 -4.069 -15.372 1.00 94.06 167 TYR A C 1
ATOM 1337 O O . TYR A 1 167 ? 3.481 -3.527 -15.351 1.00 94.06 167 TYR A O 1
ATOM 1345 N N . GLY A 1 168 ? 1.798 -4.537 -14.279 1.00 93.38 168 GLY A N 1
ATOM 1346 C CA . GLY A 1 168 ? 2.399 -4.448 -12.958 1.00 93.38 168 GLY A CA 1
ATOM 1347 C C . GLY A 1 168 ? 1.803 -5.514 -12.065 1.00 93.38 168 GLY A C 1
ATOM 1348 O O . GLY A 1 168 ? 0.576 -5.597 -11.953 1.00 93.38 168 GLY A O 1
ATOM 1349 N N . THR A 1 169 ? 2.656 -6.355 -11.492 1.00 95.25 169 THR A N 1
ATOM 1350 C CA . THR A 1 169 ? 2.230 -7.356 -10.523 1.00 95.25 169 THR A CA 1
ATOM 1351 C C . THR A 1 169 ? 3.301 -7.596 -9.478 1.00 95.25 169 THR A C 1
ATOM 1353 O O . THR A 1 169 ? 4.501 -7.583 -9.775 1.00 95.25 169 THR A O 1
ATOM 1356 N N . ASP A 1 170 ? 2.831 -7.855 -8.271 1.00 95.62 170 ASP A N 1
ATOM 1357 C CA . ASP A 1 170 ? 3.633 -8.326 -7.162 1.00 95.62 170 ASP A CA 1
ATOM 1358 C C . ASP A 1 170 ? 3.023 -9.607 -6.577 1.00 95.62 170 ASP A C 1
ATOM 1360 O O . ASP A 1 170 ? 1.896 -10.001 -6.895 1.00 95.62 170 ASP A O 1
ATOM 1364 N N . CYS A 1 171 ? 3.796 -10.290 -5.742 1.00 96.38 171 CYS A N 1
ATOM 1365 C CA . CYS A 1 171 ? 3.305 -11.394 -4.942 1.00 96.38 171 CYS A CA 1
ATOM 1366 C C . CYS A 1 171 ? 3.963 -11.371 -3.564 1.00 96.38 171 CYS A C 1
ATOM 1368 O O . CYS A 1 171 ? 5.170 -11.538 -3.426 1.00 96.38 171 CYS A O 1
ATOM 1370 N N . ILE A 1 172 ? 3.176 -11.153 -2.522 1.00 96.06 172 ILE A N 1
ATOM 1371 C CA . ILE A 1 172 ? 3.676 -10.814 -1.193 1.00 96.06 172 ILE A CA 1
ATOM 1372 C C . ILE A 1 172 ? 3.130 -11.764 -0.134 1.00 96.06 172 ILE A C 1
ATOM 1374 O O . ILE A 1 172 ? 1.959 -12.150 -0.114 1.00 96.06 172 ILE A O 1
ATOM 1378 N N . GLN A 1 173 ? 4.012 -12.126 0.786 1.00 96.81 173 GLN A N 1
ATOM 1379 C CA . GLN A 1 173 ? 3.673 -12.760 2.041 1.00 96.81 173 GLN A CA 1
ATOM 1380 C C . GLN A 1 173 ? 3.423 -11.666 3.077 1.00 96.81 173 GLN A C 1
ATOM 1382 O O . GLN A 1 173 ? 4.293 -10.841 3.350 1.00 96.81 173 GLN A O 1
ATOM 1387 N N . VAL A 1 174 ? 2.242 -11.686 3.692 1.00 96.88 174 VAL A N 1
ATOM 1388 C CA . VAL A 1 174 ? 1.896 -10.725 4.743 1.00 96.88 174 VAL A CA 1
ATOM 1389 C C . VAL A 1 174 ? 2.151 -11.329 6.118 1.00 96.88 174 VAL A C 1
ATOM 1391 O O . VAL A 1 174 ? 1.728 -12.454 6.404 1.00 96.88 174 VAL A O 1
ATOM 1394 N N . SER A 1 175 ? 2.792 -10.559 6.990 1.00 96.69 175 SER A N 1
ATOM 1395 C CA . SER A 1 175 ? 2.851 -10.814 8.430 1.00 96.69 175 SER A CA 1
ATOM 1396 C C . SER A 1 175 ? 2.469 -9.559 9.202 1.00 96.69 175 SER A C 1
ATOM 1398 O O . SER A 1 175 ? 2.618 -8.447 8.703 1.00 96.69 175 SER A O 1
ATOM 1400 N N . GLN A 1 176 ? 1.953 -9.730 10.410 1.00 96.31 176 GLN A N 1
ATOM 1401 C CA . GLN A 1 176 ? 1.514 -8.648 11.273 1.00 96.31 176 GLN A CA 1
ATOM 1402 C C . GLN A 1 176 ? 2.005 -8.882 12.696 1.00 96.31 176 GLN A C 1
ATOM 1404 O O . GLN A 1 176 ? 2.058 -10.019 13.164 1.00 96.31 176 GLN A O 1
ATOM 1409 N N . HIS A 1 177 ? 2.343 -7.795 13.378 1.00 96.25 177 HIS A N 1
ATOM 1410 C CA . HIS A 1 177 ? 2.856 -7.799 14.735 1.00 96.25 177 HIS A CA 1
ATOM 1411 C C . HIS A 1 177 ? 2.217 -6.681 15.566 1.00 96.25 177 HIS A C 1
ATOM 1413 O O . HIS A 1 177 ? 2.195 -5.516 15.157 1.00 96.25 177 HIS A O 1
ATOM 1419 N N . LEU A 1 178 ? 1.737 -7.009 16.763 1.00 96.31 178 LEU A N 1
ATOM 1420 C CA . LEU A 1 178 ? 1.239 -6.045 17.738 1.00 96.31 178 LEU A CA 1
ATOM 1421 C C . LEU A 1 178 ? 2.414 -5.389 18.474 1.00 96.31 178 LEU A C 1
ATOM 1423 O O . LEU A 1 178 ? 2.995 -5.974 19.393 1.00 96.31 178 LEU A O 1
ATOM 1427 N N . LEU A 1 179 ? 2.730 -4.141 18.122 1.00 95.69 179 LEU A N 1
ATOM 1428 C CA . LEU A 1 179 ? 3.819 -3.387 18.750 1.00 95.69 179 LEU A CA 1
ATOM 1429 C C . LEU A 1 179 ? 3.436 -2.893 20.147 1.00 95.69 179 LEU A C 1
ATOM 1431 O O . LEU A 1 179 ? 4.213 -3.031 21.092 1.00 95.69 179 LEU A O 1
ATOM 1435 N N . SER A 1 180 ? 2.242 -2.314 20.287 1.00 94.88 180 SER A N 1
ATOM 1436 C CA . SER A 1 180 ? 1.736 -1.832 21.575 1.00 94.88 180 SER A CA 1
ATOM 1437 C C . SER A 1 180 ? 0.218 -1.686 21.569 1.00 94.88 180 SER A C 1
ATOM 1439 O O . SER A 1 180 ? -0.397 -1.492 20.521 1.00 94.88 180 SER A O 1
ATOM 1441 N N . SER A 1 181 ? -0.391 -1.739 22.752 1.00 93.75 181 SER A N 1
ATOM 1442 C CA . SER A 1 181 ? -1.797 -1.391 22.948 1.00 93.75 181 SER A CA 1
ATOM 1443 C C . SER A 1 181 ? -1.988 -0.753 24.322 1.00 93.75 181 SER A C 1
ATOM 1445 O O . SER A 1 181 ? -1.377 -1.171 25.306 1.00 93.75 181 SER A O 1
ATOM 1447 N N . ASN A 1 182 ? -2.799 0.298 24.387 1.00 92.69 182 ASN A N 1
ATOM 1448 C CA . ASN A 1 182 ? -3.202 0.963 25.623 1.00 92.69 182 ASN A CA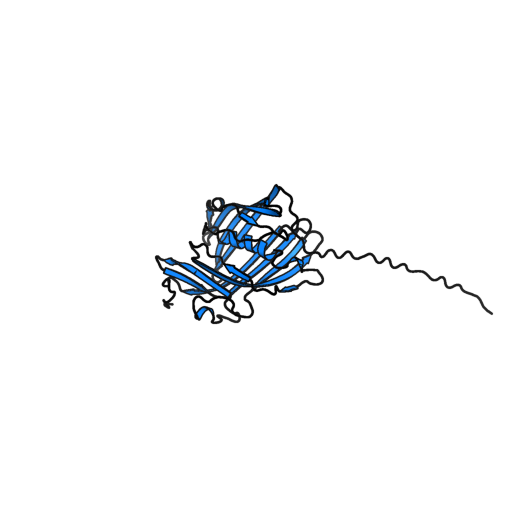 1
ATOM 1449 C C . ASN A 1 182 ? -4.693 1.335 25.559 1.00 92.69 182 ASN A C 1
ATOM 1451 O O . ASN A 1 182 ? -5.400 0.952 24.637 1.00 92.69 182 ASN A O 1
ATOM 1455 N N . LYS A 1 183 ? -5.213 2.102 26.525 1.00 92.12 183 LYS A N 1
ATOM 1456 C CA . LYS A 1 183 ? -6.645 2.463 26.539 1.00 92.12 183 LYS A CA 1
ATOM 1457 C C . LYS A 1 183 ? -7.105 3.259 25.310 1.00 92.12 183 LYS A C 1
ATOM 1459 O O . LYS A 1 183 ? -8.281 3.204 24.968 1.00 92.12 183 LYS A O 1
ATOM 1464 N N . LYS A 1 184 ? -6.210 4.025 24.684 1.00 95.81 184 LYS A N 1
ATOM 1465 C CA . LYS A 1 184 ? -6.536 4.958 23.601 1.00 95.81 184 LYS A CA 1
ATOM 1466 C C . LYS A 1 184 ? -6.133 4.432 22.230 1.00 95.81 184 LYS A C 1
ATOM 1468 O O . LYS A 1 184 ? -6.884 4.625 21.282 1.00 95.81 184 LYS A O 1
ATOM 1473 N N . TYR A 1 185 ? -4.979 3.779 22.128 1.00 96.94 185 TYR A N 1
ATOM 1474 C CA . TYR A 1 185 ? -4.402 3.397 20.846 1.00 96.94 185 TYR A CA 1
ATOM 1475 C C . TYR A 1 185 ? -3.883 1.967 20.822 1.00 96.94 185 TYR A C 1
ATOM 1477 O O . TYR A 1 185 ? -3.383 1.459 21.828 1.00 96.94 185 TYR A O 1
ATOM 1485 N N . THR A 1 186 ? -3.933 1.377 19.634 1.00 95.81 186 THR A N 1
ATOM 1486 C CA . THR A 1 186 ? -3.238 0.139 19.280 1.00 95.81 186 THR A CA 1
ATOM 1487 C C . THR A 1 186 ? -2.319 0.425 18.105 1.00 95.81 186 THR A C 1
ATOM 1489 O O . THR A 1 186 ? -2.756 1.005 17.114 1.00 95.81 186 THR A O 1
ATOM 1492 N N . THR A 1 187 ? -1.055 0.027 18.211 1.00 97.00 187 THR A N 1
ATOM 1493 C CA . THR A 1 187 ? -0.073 0.172 17.137 1.00 97.00 187 THR A CA 1
ATOM 1494 C C . THR A 1 187 ? 0.325 -1.202 16.632 1.00 97.00 187 THR A C 1
ATOM 1496 O O . THR A 1 187 ? 0.786 -2.041 17.412 1.00 97.00 187 THR A O 1
ATOM 1499 N N . ILE A 1 188 ? 0.189 -1.409 15.328 1.00 96.44 188 ILE A N 1
ATOM 1500 C CA . ILE A 1 188 ? 0.588 -2.638 14.650 1.00 96.44 188 ILE A CA 1
ATOM 1501 C C . ILE A 1 188 ? 1.659 -2.359 13.610 1.00 96.44 188 ILE A C 1
ATOM 1503 O O . ILE A 1 188 ? 1.730 -1.263 13.059 1.00 96.44 188 ILE A O 1
ATOM 1507 N N . ARG A 1 189 ? 2.463 -3.377 13.332 1.00 97.81 189 ARG A N 1
ATOM 1508 C CA . ARG A 1 189 ? 3.344 -3.438 12.174 1.00 97.81 189 ARG A CA 1
ATOM 1509 C C . ARG A 1 189 ? 2.825 -4.509 11.230 1.00 97.81 189 ARG A C 1
ATOM 1511 O O . ARG A 1 189 ? 2.590 -5.623 11.680 1.00 97.81 189 ARG A O 1
ATOM 1518 N N . THR A 1 190 ? 2.704 -4.198 9.952 1.00 97.94 190 THR A N 1
ATOM 1519 C CA . THR A 1 190 ? 2.400 -5.152 8.887 1.00 97.94 190 THR A CA 1
ATOM 1520 C C . THR A 1 190 ? 3.582 -5.179 7.931 1.00 97.94 190 THR A C 1
ATOM 1522 O O . THR A 1 190 ? 3.924 -4.146 7.362 1.00 97.94 190 THR A O 1
ATOM 1525 N N . ASN A 1 191 ? 4.207 -6.340 7.759 1.00 97.88 191 ASN A N 1
ATOM 1526 C CA . ASN A 1 191 ? 5.266 -6.531 6.774 1.00 97.88 191 ASN A CA 1
ATOM 1527 C C . ASN A 1 191 ? 4.687 -7.233 5.547 1.00 97.88 191 ASN A C 1
ATOM 1529 O O . ASN A 1 191 ? 3.989 -8.245 5.677 1.00 97.88 191 ASN A O 1
ATOM 1533 N N . PHE A 1 192 ? 5.034 -6.716 4.380 1.00 96.94 192 PHE A N 1
ATOM 1534 C CA . PHE A 1 192 ? 4.754 -7.282 3.073 1.00 96.94 192 PHE A CA 1
ATOM 1535 C C . PHE A 1 192 ? 6.096 -7.635 2.448 1.00 96.94 192 PHE A C 1
ATOM 1537 O O . PHE A 1 192 ? 6.857 -6.755 2.051 1.00 96.94 192 PHE A O 1
ATOM 1544 N N . THR A 1 193 ? 6.421 -8.921 2.438 1.00 96.50 193 THR A N 1
ATOM 1545 C CA . THR A 1 193 ? 7.746 -9.401 2.034 1.00 96.50 193 THR A CA 1
ATOM 1546 C C . THR A 1 193 ? 7.629 -10.381 0.876 1.00 96.50 193 THR A C 1
ATOM 1548 O O . THR A 1 193 ? 6.565 -10.982 0.687 1.00 96.50 193 THR A O 1
ATOM 1551 N N . PRO A 1 194 ? 8.716 -10.627 0.129 1.00 96.00 194 PRO A N 1
ATOM 1552 C CA . PRO A 1 194 ? 8.774 -11.766 -0.770 1.00 96.00 194 PRO A CA 1
ATOM 1553 C C . PRO A 1 194 ? 8.432 -13.063 -0.016 1.00 96.00 194 PRO A C 1
ATOM 1555 O O . PRO A 1 194 ? 8.840 -13.223 1.141 1.00 96.00 194 PRO A O 1
ATOM 1558 N N . PRO A 1 195 ? 7.686 -13.992 -0.625 1.00 95.06 195 PRO A N 1
ATOM 1559 C CA . PRO A 1 195 ? 7.502 -15.321 -0.062 1.00 95.06 195 PRO A CA 1
ATOM 1560 C C . PRO A 1 195 ? 8.765 -16.172 -0.190 1.00 95.06 195 PRO A C 1
ATOM 1562 O O . PRO A 1 195 ? 9.698 -15.834 -0.912 1.00 95.06 195 PRO A O 1
ATOM 1565 N N . ASP A 1 196 ? 8.766 -17.327 0.475 1.00 93.00 196 ASP A N 1
ATOM 1566 C CA . ASP A 1 196 ? 9.910 -18.252 0.486 1.00 93.00 196 ASP A CA 1
ATOM 1567 C C . ASP A 1 196 ? 10.171 -18.907 -0.892 1.00 93.00 196 ASP A C 1
ATOM 1569 O O . ASP A 1 196 ? 11.247 -19.453 -1.152 1.00 93.00 196 ASP A O 1
ATOM 1573 N N . SER A 1 197 ? 9.197 -18.831 -1.806 1.00 93.19 197 SER A N 1
ATOM 1574 C CA . SER A 1 197 ? 9.248 -19.398 -3.156 1.00 93.19 197 SER A CA 1
ATOM 1575 C C . SER A 1 197 ? 8.680 -18.432 -4.193 1.00 93.19 197 SER A C 1
ATOM 1577 O O . SER A 1 197 ? 7.760 -17.677 -3.895 1.00 93.19 197 SER A O 1
ATOM 1579 N N . PHE A 1 198 ? 9.192 -18.494 -5.423 1.00 94.62 198 PHE A N 1
ATOM 1580 C CA . PHE A 1 198 ? 8.712 -17.679 -6.539 1.00 94.62 198 PHE A CA 1
ATOM 1581 C C . PHE A 1 198 ? 7.223 -17.933 -6.828 1.00 94.62 198 PHE A C 1
ATOM 1583 O O . PHE A 1 198 ? 6.794 -19.082 -6.889 1.00 94.62 198 PHE A O 1
ATOM 1590 N N . CYS A 1 199 ? 6.445 -16.866 -7.022 1.00 94.81 199 CYS A N 1
ATOM 1591 C CA . CYS A 1 199 ? 4.982 -16.948 -7.139 1.00 94.81 199 CYS A CA 1
ATOM 1592 C C . CYS A 1 199 ? 4.376 -15.974 -8.160 1.00 94.81 199 CYS A C 1
ATOM 1594 O O . CYS A 1 199 ? 3.175 -15.705 -8.132 1.00 94.81 199 CYS A O 1
ATOM 1596 N N . LEU A 1 200 ? 5.196 -15.445 -9.069 1.00 95.62 200 LEU A N 1
ATOM 1597 C CA . LEU A 1 200 ? 4.717 -14.659 -10.201 1.00 95.62 200 LEU A CA 1
ATOM 1598 C C . LEU A 1 200 ? 4.515 -15.552 -11.427 1.00 95.62 200 LEU A C 1
ATOM 1600 O O . LEU A 1 200 ? 5.166 -16.583 -11.574 1.00 95.62 200 LEU A O 1
ATOM 1604 N N . SER A 1 201 ? 3.667 -15.112 -12.356 1.00 95.25 201 SER A N 1
ATOM 1605 C CA . SER A 1 201 ? 3.720 -15.594 -13.741 1.00 95.25 201 SER A CA 1
ATOM 1606 C C . SER A 1 201 ? 4.794 -14.787 -14.479 1.00 95.25 201 SER A C 1
ATOM 1608 O O . SER A 1 201 ? 4.571 -13.599 -14.721 1.00 95.25 201 SER A O 1
ATOM 1610 N N . PRO A 1 202 ? 5.981 -15.349 -14.766 1.00 93.75 202 PRO A N 1
ATOM 1611 C CA . PRO A 1 202 ? 7.112 -14.566 -15.249 1.00 93.75 202 PRO A CA 1
ATOM 1612 C C . PRO A 1 202 ? 6.875 -14.085 -16.683 1.00 93.75 202 PRO A C 1
ATOM 1614 O O . PRO A 1 202 ? 6.505 -14.873 -17.549 1.00 93.75 202 PRO A O 1
ATOM 1617 N N . LEU A 1 203 ? 7.151 -12.806 -16.951 1.00 92.56 203 LEU A N 1
ATOM 1618 C CA . LEU A 1 203 ? 7.155 -12.273 -18.321 1.00 92.56 203 LEU A CA 1
ATOM 1619 C C . LEU A 1 203 ? 8.417 -12.658 -19.108 1.00 92.56 203 LEU A C 1
ATOM 1621 O O . LEU A 1 203 ? 8.412 -12.647 -20.335 1.00 92.56 203 LEU A O 1
ATOM 1625 N N . LEU A 1 204 ? 9.501 -12.985 -18.400 1.00 90.81 204 LEU A N 1
ATOM 1626 C CA . LEU A 1 204 ? 10.761 -13.478 -18.949 1.00 90.81 204 LEU A CA 1
ATOM 1627 C C . LEU A 1 204 ? 11.355 -14.525 -18.008 1.00 90.81 204 LEU A C 1
ATOM 1629 O O . LEU A 1 204 ? 11.288 -14.368 -16.788 1.00 90.81 204 LEU A O 1
ATOM 1633 N N . ASP A 1 205 ? 12.063 -15.509 -18.558 1.00 90.00 205 ASP A N 1
ATOM 1634 C CA . ASP A 1 205 ? 12.758 -16.535 -17.766 1.00 90.00 205 ASP A CA 1
ATOM 1635 C C . ASP A 1 205 ? 13.756 -15.940 -16.766 1.00 90.00 205 ASP A C 1
ATOM 1637 O O . ASP A 1 205 ? 13.998 -16.498 -15.701 1.00 90.00 205 ASP A O 1
ATOM 1641 N N . THR A 1 206 ? 14.335 -14.774 -17.063 1.00 88.12 206 THR A N 1
ATOM 1642 C CA . THR A 1 206 ? 15.261 -14.098 -16.142 1.00 88.12 206 THR A CA 1
ATOM 1643 C C . THR A 1 206 ? 14.596 -13.628 -14.850 1.00 88.12 206 THR A C 1
ATOM 1645 O O . THR A 1 206 ? 15.300 -13.435 -13.865 1.00 88.12 206 THR A O 1
ATOM 1648 N N . VAL A 1 207 ? 13.268 -13.469 -14.827 1.00 91.81 207 VAL A N 1
ATOM 1649 C CA . VAL A 1 207 ? 12.510 -13.073 -13.627 1.00 91.81 207 VAL A CA 1
ATOM 1650 C C . VAL A 1 207 ? 12.494 -14.195 -12.588 1.00 91.81 207 VAL A C 1
ATOM 1652 O O . VAL A 1 207 ? 12.451 -13.912 -11.395 1.00 91.81 207 VAL A O 1
ATOM 1655 N N . THR A 1 208 ? 12.588 -15.461 -13.007 1.00 91.75 208 THR A N 1
ATOM 1656 C CA . THR A 1 208 ? 12.600 -16.607 -12.079 1.00 91.75 208 THR A CA 1
ATOM 1657 C C . THR A 1 208 ? 13.957 -16.800 -11.399 1.00 91.75 208 THR A C 1
ATOM 1659 O O . THR A 1 208 ? 14.049 -17.464 -10.364 1.00 91.75 208 THR A O 1
ATOM 1662 N N . LYS A 1 209 ? 15.023 -16.197 -11.944 1.00 89.12 209 LYS A N 1
ATOM 1663 C CA . LYS A 1 209 ? 16.363 -16.232 -11.352 1.00 89.12 209 LYS A CA 1
ATOM 1664 C C . LYS A 1 209 ? 16.403 -15.315 -10.132 1.00 89.12 209 LYS A C 1
ATOM 1666 O O . LYS A 1 209 ? 16.161 -14.115 -10.254 1.00 89.12 209 LYS A O 1
ATOM 1671 N N . LYS A 1 210 ? 16.735 -15.873 -8.964 1.00 83.00 210 LYS A N 1
ATOM 1672 C CA . LYS A 1 210 ? 16.948 -15.091 -7.739 1.00 83.00 210 LYS A CA 1
ATOM 1673 C C . LYS A 1 210 ? 18.027 -14.039 -7.991 1.00 83.00 210 LYS A C 1
ATOM 1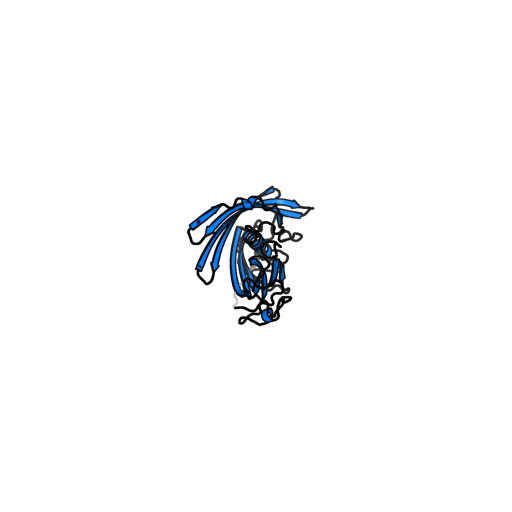675 O O . LYS A 1 210 ? 19.120 -14.384 -8.434 1.00 83.00 210 LYS A O 1
ATOM 1680 N N . LEU A 1 211 ? 17.703 -12.774 -7.738 1.00 74.25 211 LEU A N 1
ATOM 1681 C CA . LEU A 1 211 ? 18.664 -11.680 -7.875 1.00 74.25 211 LEU A CA 1
ATOM 1682 C C . LEU A 1 211 ? 19.531 -11.502 -6.622 1.00 74.25 211 LEU A C 1
ATOM 1684 O O . LEU A 1 211 ? 20.600 -10.913 -6.722 1.00 74.25 211 LEU A O 1
ATOM 1688 N N . TYR A 1 212 ? 19.105 -12.063 -5.486 1.00 79.50 212 TYR A N 1
ATOM 1689 C CA . TYR A 1 212 ? 19.798 -12.054 -4.193 1.00 79.50 212 TYR A CA 1
ATOM 1690 C C . TYR A 1 212 ? 19.372 -13.295 -3.378 1.00 79.50 212 TYR A C 1
ATOM 1692 O O . TYR A 1 212 ? 19.108 -14.355 -3.949 1.00 79.50 212 TYR A O 1
ATOM 1700 N N . ASP A 1 213 ? 19.246 -13.165 -2.056 1.00 87.56 213 ASP A N 1
ATOM 1701 C CA . ASP A 1 213 ? 18.836 -14.250 -1.156 1.00 87.56 213 ASP A CA 1
ATOM 1702 C C . ASP A 1 213 ? 17.332 -14.582 -1.242 1.00 87.56 213 ASP A C 1
ATOM 1704 O O . ASP A 1 213 ? 16.913 -15.710 -0.958 1.00 87.56 213 ASP A O 1
ATOM 1708 N N . LEU A 1 214 ? 16.513 -13.628 -1.696 1.00 91.19 214 LEU A N 1
ATOM 1709 C CA . LEU A 1 214 ? 15.058 -13.761 -1.823 1.00 91.19 214 LEU A CA 1
ATOM 1710 C C . LEU A 1 214 ? 14.627 -13.951 -3.289 1.00 91.19 214 LEU A C 1
ATOM 1712 O O . LEU A 1 214 ? 15.309 -13.478 -4.206 1.00 91.19 214 LEU A O 1
ATOM 1716 N N . PRO A 1 215 ? 13.507 -14.656 -3.550 1.00 94.62 215 PRO A N 1
ATOM 1717 C CA . PRO A 1 215 ? 12.944 -14.722 -4.892 1.00 94.62 215 PRO A CA 1
ATOM 1718 C C . PRO A 1 215 ? 12.423 -13.351 -5.328 1.00 94.62 215 PRO A C 1
ATOM 1720 O O . PRO A 1 215 ? 11.922 -12.577 -4.514 1.00 94.62 215 PRO A O 1
ATOM 1723 N N . ASN A 1 216 ? 12.492 -13.080 -6.633 1.00 96.44 216 ASN A N 1
ATOM 1724 C CA . ASN A 1 216 ? 11.838 -11.903 -7.191 1.00 96.44 216 ASN A CA 1
ATOM 1725 C C . ASN A 1 216 ? 10.333 -12.035 -6.990 1.00 96.44 216 ASN A C 1
ATOM 1727 O O . ASN A 1 216 ? 9.738 -13.070 -7.307 1.00 96.44 216 ASN A O 1
ATOM 1731 N N . ASN A 1 217 ? 9.731 -10.976 -6.485 1.00 96.81 217 ASN A N 1
ATOM 1732 C CA . ASN A 1 217 ? 8.316 -10.923 -6.182 1.00 96.81 217 ASN A CA 1
ATOM 1733 C C . ASN A 1 217 ? 7.627 -9.714 -6.812 1.00 96.81 217 ASN A C 1
ATOM 1735 O O . ASN A 1 217 ? 6.435 -9.549 -6.604 1.00 96.81 217 ASN A O 1
ATOM 1739 N N . PHE A 1 218 ? 8.356 -8.928 -7.606 1.00 96.94 218 PHE A N 1
ATOM 1740 C CA . PHE A 1 218 ? 7.857 -7.775 -8.338 1.00 96.94 218 PHE A CA 1
ATOM 1741 C C . PHE A 1 218 ? 8.259 -7.853 -9.813 1.00 96.94 218 PHE A C 1
ATOM 1743 O O . PHE A 1 218 ? 9.405 -8.188 -10.141 1.00 96.94 218 PHE A O 1
ATOM 1750 N N . GLN A 1 219 ? 7.343 -7.485 -10.709 1.00 96.75 219 GLN A N 1
ATOM 1751 C CA . GLN A 1 219 ? 7.663 -7.170 -12.101 1.00 96.75 219 GLN A CA 1
ATOM 1752 C C . GLN A 1 219 ? 6.702 -6.124 -12.679 1.00 96.75 219 GLN A C 1
ATOM 1754 O O . GLN A 1 219 ? 5.512 -6.088 -12.360 1.00 96.75 219 GLN A O 1
ATOM 1759 N N . MET A 1 220 ? 7.212 -5.290 -13.581 1.00 95.81 220 MET A N 1
ATOM 1760 C CA . MET A 1 220 ? 6.466 -4.175 -14.149 1.00 95.81 220 MET A CA 1
ATOM 1761 C C . MET A 1 220 ? 6.959 -3.822 -15.554 1.00 95.81 220 MET A C 1
ATOM 1763 O O . MET A 1 220 ? 8.159 -3.774 -15.811 1.00 95.81 220 MET A O 1
ATOM 1767 N N . ILE A 1 221 ? 6.029 -3.502 -16.452 1.00 95.19 221 ILE A N 1
ATOM 1768 C CA . ILE A 1 221 ? 6.290 -2.871 -17.746 1.00 95.19 221 ILE A CA 1
ATOM 1769 C C . ILE A 1 221 ? 5.770 -1.436 -17.681 1.00 95.19 221 ILE A C 1
ATOM 1771 O O . ILE A 1 221 ? 4.573 -1.209 -17.490 1.00 95.19 221 ILE A O 1
ATOM 1775 N N . ARG A 1 222 ? 6.654 -0.464 -17.900 1.00 94.00 222 ARG A N 1
ATOM 1776 C CA . ARG A 1 222 ? 6.288 0.944 -18.091 1.00 94.00 222 ARG A CA 1
ATOM 1777 C C . ARG A 1 222 ? 6.459 1.357 -19.541 1.00 94.00 222 ARG A C 1
ATOM 1779 O O . ARG A 1 222 ? 7.306 0.816 -20.254 1.00 94.00 222 ARG A O 1
ATOM 1786 N N . LYS A 1 223 ? 5.698 2.363 -19.962 1.00 92.50 223 LYS A N 1
ATOM 1787 C CA . LYS A 1 223 ? 5.894 3.000 -21.266 1.00 92.50 223 LYS A CA 1
ATOM 1788 C C . LYS A 1 223 ? 7.315 3.580 -21.361 1.00 92.50 223 LYS A C 1
ATOM 1790 O O . LYS A 1 223 ? 7.788 4.231 -20.427 1.00 92.50 223 LYS A O 1
ATOM 1795 N N . GLY A 1 224 ? 7.996 3.296 -22.467 1.00 90.62 224 GLY A N 1
ATOM 1796 C CA . GLY A 1 224 ? 9.299 3.858 -22.815 1.00 90.62 224 GLY A CA 1
ATOM 1797 C C . GLY A 1 224 ? 9.174 4.954 -23.874 1.00 90.62 224 GLY A C 1
ATOM 1798 O O . GLY A 1 224 ? 8.137 5.606 -24.009 1.00 90.62 224 GLY A O 1
ATOM 1799 N N . ASN A 1 225 ? 10.243 5.153 -24.640 1.00 89.56 225 ASN A N 1
ATOM 1800 C CA . ASN A 1 225 ? 10.275 6.117 -25.735 1.00 89.56 225 ASN A CA 1
ATOM 1801 C C . ASN A 1 225 ? 9.613 5.539 -26.991 1.00 89.56 225 ASN A C 1
ATOM 1803 O O . ASN A 1 225 ? 10.026 4.493 -27.488 1.00 89.56 225 ASN A O 1
ATOM 1807 N N . GLY A 1 226 ? 8.633 6.256 -27.544 1.00 89.44 226 GLY A N 1
ATOM 1808 C CA . GLY A 1 226 ? 7.913 5.812 -28.738 1.00 89.44 226 GLY A CA 1
ATOM 1809 C C . GLY A 1 226 ? 7.085 4.553 -28.471 1.00 89.44 226 GLY A C 1
ATOM 1810 O O . GLY A 1 226 ? 6.202 4.562 -27.614 1.00 89.44 226 GLY A O 1
ATOM 1811 N N . ASP A 1 227 ? 7.372 3.492 -29.219 1.00 89.50 227 ASP A N 1
ATOM 1812 C CA . ASP A 1 227 ? 6.752 2.162 -29.142 1.00 89.50 227 ASP A CA 1
ATOM 1813 C C . ASP A 1 227 ? 7.476 1.196 -28.184 1.00 89.50 227 ASP A C 1
ATOM 1815 O O . ASP A 1 227 ? 7.080 0.038 -28.030 1.00 89.50 227 ASP A O 1
ATOM 1819 N N . LYS A 1 228 ? 8.540 1.668 -27.528 1.00 92.12 228 LYS A N 1
ATOM 1820 C CA . LYS A 1 228 ? 9.374 0.876 -26.622 1.00 92.12 228 LYS A CA 1
ATOM 1821 C C . LYS A 1 228 ? 8.819 0.839 -25.204 1.00 92.12 228 LYS A C 1
ATOM 1823 O O . LYS A 1 228 ? 7.981 1.653 -24.807 1.00 92.12 228 LYS A O 1
ATOM 1828 N N . VAL A 1 229 ? 9.349 -0.083 -24.407 1.00 94.00 229 VAL A N 1
ATOM 1829 C CA . VAL A 1 229 ? 8.962 -0.278 -23.006 1.00 94.00 229 VAL A CA 1
ATOM 1830 C C . VAL A 1 229 ? 10.169 -0.357 -22.078 1.00 94.00 229 VAL A C 1
ATOM 1832 O O . VAL A 1 229 ? 11.264 -0.744 -22.477 1.00 94.00 229 VAL A O 1
ATOM 1835 N N . ASN A 1 230 ? 9.960 0.001 -20.817 1.00 94.25 230 ASN A N 1
ATOM 1836 C CA . ASN A 1 230 ? 10.916 -0.219 -19.741 1.00 94.25 230 ASN A CA 1
ATOM 1837 C C . ASN A 1 230 ? 10.417 -1.393 -18.895 1.00 94.25 230 ASN A C 1
ATOM 1839 O O . ASN A 1 230 ? 9.308 -1.329 -18.362 1.00 94.25 230 ASN A O 1
ATOM 1843 N N . PHE A 1 231 ? 11.211 -2.453 -18.780 1.00 95.00 231 PHE A N 1
ATOM 1844 C CA . PHE A 1 231 ? 10.863 -3.633 -17.990 1.00 95.00 231 PHE A CA 1
ATOM 1845 C C . PHE A 1 231 ? 11.663 -3.666 -16.692 1.00 95.00 231 PHE A C 1
ATOM 1847 O O . PHE A 1 231 ? 12.888 -3.582 -16.726 1.00 95.00 231 PHE A O 1
ATOM 1854 N N . PHE A 1 232 ? 10.965 -3.805 -15.570 1.00 95.19 232 PHE A N 1
ATOM 1855 C CA . PHE A 1 232 ? 11.510 -3.821 -14.217 1.00 95.19 232 PHE A CA 1
ATOM 1856 C C . PHE A 1 232 ? 11.147 -5.150 -13.565 1.00 95.19 232 PHE A C 1
ATOM 1858 O O . PHE A 1 232 ? 10.010 -5.604 -13.694 1.00 95.19 232 PHE A O 1
ATOM 1865 N N . TRP A 1 233 ? 12.078 -5.759 -12.842 1.00 96.19 233 TRP A N 1
ATOM 1866 C CA . TRP A 1 233 ? 11.790 -6.923 -12.007 1.00 96.19 233 TRP A CA 1
ATOM 1867 C C . TRP A 1 233 ? 12.749 -6.979 -10.828 1.00 96.19 233 TRP A C 1
ATOM 1869 O O . TRP A 1 233 ? 13.867 -6.472 -10.912 1.00 96.19 233 TRP A O 1
ATOM 1879 N N . GLY A 1 234 ? 12.330 -7.607 -9.737 1.00 96.25 234 GLY A N 1
ATOM 1880 C CA . GLY A 1 234 ? 13.191 -7.757 -8.575 1.00 96.25 234 GLY A CA 1
ATOM 1881 C C . GLY A 1 234 ? 12.427 -8.019 -7.295 1.00 96.25 234 GLY A C 1
ATOM 1882 O O . GLY A 1 234 ? 11.416 -8.726 -7.293 1.00 96.25 234 GLY A O 1
ATOM 1883 N N . ILE A 1 235 ? 12.960 -7.462 -6.215 1.00 96.56 235 ILE A N 1
ATOM 1884 C CA . ILE A 1 235 ? 12.453 -7.621 -4.860 1.00 96.56 235 ILE A CA 1
ATOM 1885 C C . ILE A 1 235 ? 11.764 -6.324 -4.449 1.00 96.56 235 ILE A C 1
ATOM 1887 O O . ILE A 1 235 ? 12.384 -5.262 -4.473 1.00 96.56 235 ILE A O 1
ATOM 1891 N N . GLU A 1 236 ? 10.509 -6.429 -4.041 1.00 95.62 236 GLU A N 1
ATOM 1892 C CA . GLU A 1 236 ? 9.785 -5.393 -3.316 1.00 95.62 236 GLU A CA 1
ATOM 1893 C C . GLU A 1 236 ? 9.473 -5.906 -1.909 1.00 95.62 236 GLU A C 1
ATOM 1895 O O . GLU A 1 236 ? 8.969 -7.020 -1.722 1.00 95.62 236 GLU A O 1
ATOM 1900 N N . SER A 1 237 ? 9.788 -5.084 -0.915 1.00 96.25 237 SER A N 1
ATOM 1901 C CA . SER A 1 237 ? 9.425 -5.315 0.475 1.00 96.25 237 SER A CA 1
ATOM 1902 C C . SER A 1 237 ? 9.006 -3.997 1.091 1.00 96.25 237 SER A C 1
ATOM 1904 O O . SER A 1 237 ? 9.742 -3.014 1.012 1.00 96.25 237 SER A O 1
ATOM 1906 N N . PHE A 1 238 ? 7.870 -3.990 1.775 1.00 96.25 238 PHE A N 1
ATOM 1907 C CA . PHE A 1 238 ? 7.425 -2.810 2.494 1.00 96.25 238 PHE A CA 1
ATOM 1908 C C . PHE A 1 238 ? 6.857 -3.142 3.863 1.00 96.25 238 PHE A C 1
ATOM 1910 O O . PHE A 1 238 ? 6.247 -4.187 4.095 1.00 96.25 238 PHE A O 1
ATOM 1917 N N . THR A 1 239 ? 7.087 -2.229 4.798 1.00 98.38 239 THR A N 1
ATOM 1918 C CA . THR A 1 239 ? 6.621 -2.335 6.177 1.00 98.38 239 THR A CA 1
ATOM 1919 C C . THR A 1 239 ? 5.743 -1.146 6.491 1.00 98.38 239 THR A C 1
ATOM 1921 O O . THR A 1 239 ? 6.160 -0.002 6.324 1.00 98.38 239 THR A O 1
ATOM 1924 N N . ILE A 1 240 ? 4.541 -1.417 6.990 1.00 98.56 240 ILE A N 1
ATOM 1925 C CA . ILE A 1 240 ? 3.602 -0.396 7.435 1.00 98.56 240 ILE A CA 1
ATOM 1926 C C . ILE A 1 240 ? 3.472 -0.454 8.947 1.00 98.56 240 ILE A C 1
ATOM 1928 O O . ILE A 1 240 ? 3.201 -1.512 9.509 1.00 98.56 240 ILE A O 1
ATOM 1932 N N . THR A 1 241 ? 3.618 0.686 9.616 1.00 98.62 241 THR A N 1
ATOM 1933 C CA . THR A 1 241 ? 3.246 0.831 11.026 1.00 98.62 241 THR A CA 1
ATOM 1934 C C . THR A 1 241 ? 1.970 1.652 11.115 1.00 98.62 241 THR A C 1
ATOM 1936 O O . THR A 1 241 ? 1.964 2.809 10.714 1.00 98.62 241 THR A O 1
ATOM 1939 N N . SER A 1 242 ? 0.893 1.073 11.646 1.00 98.38 242 SER A N 1
ATOM 1940 C CA . SER A 1 242 ? -0.414 1.728 11.771 1.00 98.38 242 SER A CA 1
ATOM 1941 C C . SER A 1 242 ? -0.781 1.928 13.234 1.00 98.38 242 SER A C 1
ATOM 1943 O O . SER A 1 242 ? -0.750 0.983 14.024 1.00 98.38 242 SER A O 1
ATOM 1945 N N . LYS A 1 243 ? -1.183 3.148 13.590 1.00 98.19 243 LYS A N 1
ATOM 1946 C CA . LYS A 1 243 ? -1.722 3.509 14.902 1.00 98.19 243 LYS A CA 1
ATOM 1947 C C . LYS A 1 243 ? -3.223 3.737 14.788 1.00 98.19 243 LYS A C 1
ATOM 1949 O O . LYS A 1 243 ? -3.677 4.638 14.084 1.00 98.19 243 LYS A O 1
ATOM 1954 N N . LEU A 1 244 ? -3.985 2.930 15.508 1.00 97.50 244 LEU A N 1
ATOM 1955 C CA . LEU A 1 244 ? -5.441 2.881 15.458 1.00 97.50 244 LEU A CA 1
ATOM 1956 C C . LEU A 1 244 ? -6.033 3.454 16.741 1.00 97.50 244 LEU A C 1
ATOM 1958 O O . LEU A 1 244 ? -5.522 3.193 17.831 1.00 97.50 244 LEU A O 1
ATOM 1962 N N . ASP A 1 245 ? -7.113 4.219 16.620 1.00 96.69 245 ASP A N 1
ATOM 1963 C CA . ASP A 1 245 ? -7.905 4.665 17.766 1.00 96.69 245 ASP A CA 1
ATOM 1964 C C . ASP A 1 245 ? -8.781 3.519 18.291 1.00 96.69 245 ASP A C 1
ATOM 1966 O O . ASP A 1 245 ? -9.588 2.953 17.560 1.00 96.69 245 ASP A O 1
ATOM 1970 N N . ASN A 1 246 ? -8.660 3.180 19.575 1.00 94.94 246 ASN A N 1
ATOM 1971 C CA . ASN A 1 246 ? -9.358 2.022 20.143 1.00 94.94 246 ASN A CA 1
ATOM 1972 C C . ASN A 1 246 ? -10.866 2.238 20.327 1.00 94.94 246 ASN A C 1
ATOM 1974 O O . ASN A 1 246 ? -11.613 1.273 20.497 1.00 94.94 246 ASN A O 1
ATOM 1978 N N . LYS A 1 247 ? -11.339 3.488 20.288 1.00 94.50 247 LYS A N 1
ATOM 1979 C CA . LYS A 1 247 ? -12.769 3.797 20.393 1.00 94.50 247 LYS A CA 1
ATOM 1980 C C . LYS A 1 247 ? -13.473 3.599 19.051 1.00 94.50 247 LYS A C 1
ATOM 1982 O O . LYS A 1 247 ? -14.583 3.065 19.028 1.00 94.50 247 LYS A O 1
ATOM 1987 N N . THR A 1 248 ? -12.840 4.036 17.966 1.00 94.81 248 THR A N 1
ATOM 1988 C CA . THR A 1 248 ? -13.435 4.157 16.625 1.00 94.81 248 THR A CA 1
ATOM 1989 C C . THR A 1 248 ? -12.861 3.187 15.599 1.00 94.81 248 THR A C 1
ATOM 1991 O O . THR A 1 248 ? -13.454 3.040 14.534 1.00 94.81 248 THR A O 1
ATOM 1994 N N . GLY A 1 249 ? -11.713 2.564 15.869 1.00 94.38 249 GLY A N 1
ATOM 1995 C CA . GLY A 1 249 ? -10.950 1.752 14.918 1.00 94.38 249 GLY A CA 1
ATOM 1996 C C . GLY A 1 249 ? -10.423 2.522 13.705 1.00 94.38 249 GLY A C 1
ATOM 1997 O O . GLY A 1 249 ? -10.020 1.901 12.728 1.00 94.38 249 GLY A O 1
ATOM 1998 N N . ALA A 1 250 ? -10.454 3.858 13.728 1.00 96.00 250 ALA A N 1
ATOM 1999 C CA . ALA A 1 250 ? -9.923 4.685 12.650 1.00 96.00 250 ALA A CA 1
ATOM 2000 C C . ALA A 1 250 ? -8.388 4.725 12.688 1.00 96.00 250 ALA A C 1
ATOM 2002 O O . ALA A 1 250 ? -7.788 4.774 13.769 1.00 96.00 250 ALA A O 1
ATOM 2003 N N . ILE A 1 251 ? -7.760 4.779 11.510 1.00 97.69 251 ILE A N 1
ATOM 2004 C CA . ILE A 1 251 ? -6.325 5.055 11.386 1.00 97.69 251 ILE A CA 1
ATOM 2005 C C . ILE A 1 251 ? -6.086 6.487 11.869 1.00 97.69 251 ILE A C 1
ATOM 2007 O O . ILE A 1 251 ? -6.644 7.440 11.333 1.00 97.69 251 ILE A O 1
ATOM 2011 N N . GLN A 1 252 ? -5.274 6.651 12.903 1.00 98.00 252 GLN A N 1
ATOM 2012 C CA . GLN A 1 252 ? -4.845 7.973 13.367 1.00 98.00 252 GLN A CA 1
ATOM 2013 C C . GLN A 1 252 ? -3.566 8.403 12.662 1.00 98.00 252 GLN A C 1
ATOM 2015 O O . GLN A 1 252 ? -3.375 9.579 12.372 1.00 98.00 252 GLN A O 1
ATOM 2020 N N . GLU A 1 253 ? -2.697 7.433 12.402 1.00 98.31 253 GLU A N 1
ATOM 2021 C CA . GLU A 1 253 ? -1.399 7.625 11.780 1.00 98.31 253 GLU A CA 1
ATOM 2022 C C . GLU A 1 253 ? -0.971 6.307 11.138 1.00 98.31 253 GLU A C 1
ATOM 2024 O O . GLU A 1 253 ? -1.232 5.229 11.685 1.00 98.31 253 GLU A O 1
ATOM 2029 N N . ALA A 1 254 ? -0.314 6.394 9.989 1.00 98.50 254 ALA A N 1
ATOM 2030 C CA . ALA A 1 254 ? 0.374 5.271 9.387 1.00 98.50 254 ALA A CA 1
ATOM 2031 C C . ALA A 1 254 ? 1.658 5.758 8.715 1.00 98.50 254 ALA A C 1
ATOM 2033 O O . ALA A 1 254 ? 1.694 6.861 8.169 1.00 98.50 254 ALA A O 1
ATOM 2034 N N . SER A 1 255 ? 2.698 4.935 8.758 1.00 98.44 255 SER A N 1
ATOM 2035 C CA . SER A 1 255 ? 3.941 5.150 8.022 1.00 98.44 255 SER A CA 1
ATOM 2036 C C . SER A 1 255 ? 4.277 3.905 7.218 1.00 98.44 255 SER A C 1
ATOM 2038 O O . SER A 1 255 ? 3.965 2.794 7.649 1.00 98.44 255 SER A O 1
ATOM 2040 N N . MET A 1 256 ? 4.890 4.096 6.053 1.00 98.38 256 MET A N 1
ATOM 2041 C CA . MET A 1 256 ? 5.362 3.022 5.188 1.00 98.38 256 MET A CA 1
ATOM 2042 C C . MET A 1 256 ? 6.837 3.237 4.877 1.00 98.38 256 MET A C 1
ATOM 2044 O O . MET A 1 256 ? 7.234 4.329 4.482 1.00 98.38 256 MET A O 1
ATOM 2048 N N . GLU A 1 257 ? 7.623 2.179 5.015 1.00 97.81 257 GLU A N 1
ATOM 2049 C CA . GLU A 1 257 ? 8.950 2.071 4.417 1.00 97.81 257 GLU A CA 1
ATOM 2050 C C . GLU A 1 257 ? 8.835 1.078 3.262 1.00 97.81 257 GLU A C 1
ATOM 2052 O O . GLU A 1 257 ? 8.537 -0.090 3.509 1.00 97.81 257 GLU A O 1
ATOM 2057 N N . ASN A 1 258 ? 9.001 1.541 2.018 1.00 95.25 258 ASN A N 1
ATOM 2058 C CA . ASN A 1 258 ? 8.965 0.696 0.823 1.00 95.25 258 ASN A CA 1
ATOM 2059 C C . ASN A 1 258 ? 10.351 0.634 0.174 1.00 95.25 258 ASN A C 1
ATOM 2061 O O . ASN A 1 258 ? 10.918 1.664 -0.193 1.00 95.25 258 ASN A O 1
ATOM 2065 N N . ILE A 1 259 ? 10.884 -0.579 0.038 1.00 95.06 259 ILE A N 1
ATOM 2066 C CA . ILE A 1 259 ? 12.196 -0.859 -0.533 1.00 95.06 259 ILE A CA 1
ATOM 2067 C C . ILE A 1 259 ? 12.005 -1.697 -1.794 1.00 95.06 259 ILE A C 1
ATOM 2069 O O . ILE A 1 259 ? 11.566 -2.848 -1.736 1.00 95.06 259 ILE A O 1
ATOM 2073 N N . LEU A 1 260 ? 12.423 -1.136 -2.930 1.00 94.19 260 LEU A N 1
ATOM 2074 C CA . LEU A 1 260 ? 12.501 -1.843 -4.203 1.00 94.19 260 LEU A CA 1
ATOM 2075 C C . LEU A 1 260 ? 13.961 -2.030 -4.615 1.00 94.19 260 LEU A C 1
ATOM 2077 O O . LEU A 1 260 ? 14.703 -1.065 -4.790 1.00 94.19 260 LEU A O 1
ATOM 2081 N N . THR A 1 261 ? 14.361 -3.281 -4.825 1.00 94.69 261 THR A N 1
ATOM 2082 C CA . THR A 1 261 ? 15.657 -3.647 -5.407 1.00 94.69 261 THR A CA 1
ATOM 2083 C C . THR A 1 261 ? 15.412 -4.284 -6.765 1.00 94.69 261 THR A C 1
ATOM 2085 O O . THR A 1 261 ? 15.000 -5.443 -6.855 1.00 94.69 261 THR A O 1
ATOM 2088 N N . LEU A 1 262 ? 15.630 -3.510 -7.830 1.00 93.75 262 LEU A N 1
ATOM 2089 C CA . LEU A 1 262 ? 15.179 -3.852 -9.177 1.00 93.75 262 LEU A CA 1
ATOM 2090 C C . LEU A 1 262 ? 16.336 -3.976 -10.166 1.00 93.75 262 LEU A C 1
ATOM 2092 O O . LEU A 1 262 ? 17.281 -3.191 -10.163 1.00 93.75 262 LEU A O 1
ATOM 2096 N N . GLN A 1 263 ? 16.193 -4.926 -11.080 1.00 93.31 263 GLN A N 1
ATOM 2097 C CA . GLN A 1 263 ? 16.877 -4.947 -12.365 1.00 93.31 263 GLN A CA 1
ATOM 2098 C C . GLN A 1 263 ? 15.972 -4.338 -13.430 1.00 93.31 263 GLN A C 1
ATOM 2100 O O . GLN A 1 263 ? 14.742 -4.359 -13.314 1.00 93.31 263 GLN A O 1
ATOM 2105 N N . MET A 1 264 ? 16.586 -3.774 -14.470 1.00 91.38 264 MET A N 1
ATOM 2106 C CA . MET A 1 264 ? 15.865 -3.002 -15.476 1.00 91.38 264 MET A CA 1
ATOM 2107 C C . MET A 1 264 ? 16.395 -3.265 -16.882 1.00 91.38 264 MET A C 1
ATOM 2109 O O . MET A 1 264 ? 17.603 -3.333 -17.100 1.00 91.38 264 MET A O 1
ATOM 2113 N N . ARG A 1 265 ? 15.480 -3.336 -17.851 1.00 90.62 265 ARG A N 1
ATOM 2114 C CA . ARG A 1 265 ? 15.775 -3.164 -19.279 1.00 90.62 265 ARG A CA 1
ATOM 2115 C C . ARG A 1 265 ? 15.095 -1.897 -19.759 1.00 90.62 265 ARG A C 1
ATOM 2117 O O . ARG A 1 265 ? 13.867 -1.808 -19.738 1.00 90.62 265 ARG A O 1
ATOM 2124 N N . TYR A 1 266 ? 15.892 -0.934 -20.196 1.00 90.38 266 TYR A N 1
ATOM 2125 C CA . TYR A 1 266 ? 15.391 0.341 -20.688 1.00 90.38 266 TYR A CA 1
ATOM 2126 C C . TYR A 1 266 ? 15.124 0.296 -22.183 1.00 90.38 266 TYR A C 1
ATOM 2128 O O . TYR A 1 266 ? 15.934 -0.232 -22.941 1.00 90.38 266 TYR A O 1
ATOM 2136 N N . ASN A 1 267 ? 14.022 0.918 -22.608 1.00 87.56 267 ASN A N 1
ATOM 2137 C CA . ASN A 1 267 ? 13.677 1.101 -24.016 1.00 87.56 267 ASN A CA 1
ATOM 2138 C C . ASN A 1 267 ? 13.810 -0.200 -24.833 1.00 87.56 267 ASN A C 1
ATOM 2140 O O . ASN A 1 267 ? 14.340 -0.209 -25.949 1.00 87.56 267 ASN A O 1
ATOM 2144 N N . ALA A 1 268 ? 13.325 -1.298 -24.256 1.00 86.81 268 ALA A N 1
ATOM 2145 C CA . ALA A 1 268 ? 13.243 -2.585 -24.912 1.00 86.81 268 ALA A CA 1
ATOM 2146 C C . ALA A 1 268 ? 12.112 -2.601 -25.951 1.00 86.81 268 ALA A C 1
ATOM 2148 O O . ALA A 1 268 ? 11.157 -1.823 -25.866 1.00 86.81 268 ALA A O 1
ATOM 2149 N N . SER A 1 269 ? 12.205 -3.510 -26.921 1.00 84.69 269 SER A N 1
ATOM 2150 C CA . SER A 1 269 ? 11.068 -3.860 -27.773 1.00 84.69 269 SER A CA 1
ATOM 2151 C C . SER A 1 269 ? 9.888 -4.352 -26.924 1.00 84.69 269 SER A C 1
ATOM 2153 O O . SER A 1 269 ? 10.072 -4.889 -25.831 1.00 84.69 269 SER A O 1
ATOM 2155 N N . SER A 1 270 ? 8.664 -4.182 -27.425 1.00 78.62 270 SER A N 1
ATOM 2156 C CA . SER A 1 270 ? 7.440 -4.605 -26.727 1.00 78.62 270 SER A CA 1
ATOM 2157 C C . SER A 1 270 ? 7.376 -6.116 -26.463 1.00 78.62 270 SER A C 1
ATOM 2159 O O . SER A 1 270 ? 6.735 -6.540 -25.507 1.00 78.62 270 SER A O 1
ATOM 2161 N N . ASP A 1 271 ? 8.088 -6.922 -27.255 1.00 81.12 271 ASP A N 1
ATOM 2162 C CA . ASP A 1 271 ? 8.268 -8.364 -27.043 1.00 81.12 271 ASP A CA 1
ATOM 2163 C C . ASP A 1 271 ? 9.402 -8.713 -26.055 1.00 81.12 271 ASP A C 1
ATOM 2165 O O . ASP A 1 271 ? 9.731 -9.886 -25.882 1.00 81.12 271 ASP A O 1
ATOM 2169 N N . LEU A 1 272 ? 10.005 -7.702 -25.417 1.00 81.56 272 LEU A N 1
ATOM 2170 C CA . LEU A 1 272 ? 11.059 -7.796 -24.402 1.00 81.56 272 LEU A CA 1
ATOM 2171 C C . LEU A 1 272 ? 12.364 -8.481 -24.868 1.00 81.56 272 LEU A C 1
ATOM 2173 O O . LEU A 1 272 ? 13.223 -8.806 -24.038 1.00 81.56 272 LEU A O 1
ATOM 2177 N N . LYS A 1 273 ? 12.554 -8.681 -26.182 1.00 69.25 273 LYS A N 1
ATOM 2178 C CA . LYS A 1 273 ? 13.686 -9.448 -26.738 1.00 69.25 273 LYS A CA 1
ATOM 2179 C C . LYS A 1 273 ? 15.017 -8.704 -26.785 1.00 69.25 273 LYS A C 1
ATOM 2181 O O . LYS A 1 273 ? 16.060 -9.350 -26.863 1.00 69.25 273 LYS A O 1
ATOM 2186 N N . THR A 1 274 ? 15.036 -7.377 -26.744 1.00 61.94 274 THR A N 1
ATOM 2187 C CA . THR A 1 274 ? 16.304 -6.628 -26.766 1.00 61.94 274 THR A CA 1
ATOM 2188 C C . THR A 1 274 ? 17.042 -6.723 -25.424 1.00 61.94 274 THR A C 1
ATOM 2190 O O . THR A 1 274 ? 16.539 -6.279 -24.394 1.00 61.94 274 THR A O 1
ATOM 2193 N N . TYR A 1 275 ? 18.251 -7.292 -25.471 1.00 54.00 275 TYR A N 1
ATOM 2194 C CA . TYR A 1 275 ? 19.198 -7.518 -24.364 1.00 54.00 275 TYR A CA 1
ATOM 2195 C C . TYR A 1 275 ? 20.344 -6.492 -24.316 1.00 54.00 275 TYR A C 1
ATOM 2197 O O . TYR A 1 275 ? 21.393 -6.778 -23.748 1.00 54.00 275 TYR A O 1
ATOM 2205 N N . ALA A 1 276 ? 20.202 -5.321 -24.937 1.00 40.66 276 ALA A N 1
ATOM 2206 C CA . ALA A 1 276 ? 21.272 -4.330 -24.890 1.00 40.66 276 ALA A CA 1
ATOM 2207 C C . ALA A 1 276 ? 21.279 -3.646 -23.512 1.00 40.66 276 ALA A C 1
ATOM 2209 O O . ALA A 1 276 ? 20.525 -2.698 -23.288 1.00 40.66 276 ALA A O 1
ATOM 2210 N N . VAL A 1 277 ? 22.083 -4.188 -22.593 1.00 39.34 277 VAL A N 1
ATOM 2211 C CA . VAL A 1 277 ? 22.703 -3.429 -21.499 1.00 39.34 277 VAL A CA 1
ATOM 2212 C C . VAL A 1 277 ? 24.033 -2.911 -22.022 1.00 39.34 277 VAL A C 1
ATOM 2214 O O . VAL A 1 277 ? 24.780 -3.741 -22.588 1.00 39.34 277 VAL A O 1
#

Sequence (277 aa):
MRKLYNKTTWFLIFLFFPVLGYSQFPVRKYIAGETYKYKLTTDTWQNDKYTGEAVSISEHRVINDGGAFAEEIKWLNKTAKDASDTIRVISIARMVPAYRISLAPEGKVLLPKLFIPEMVGEITDLNTFFVAISPALNAQKLTAENRDFKNAGLQQGHFADSISILYGTDCIQVSQHLLSSNKKYTTIRTNFTPPDSFCLSPLLDTVTKKLYDLPNNFQMIRKGNGDKVNFFWGIESFTITSKLDNKTGAIQEASMENILTLQMRYNASSDLKTYAV

Foldseek 3Di:
DDDDDDDDDDDDPPPPPPPPAPWFQAAFDDDAFDKDKDWDKDWDDDPNHTFWIKIWMKMWTWHDDPNDIKTWIATDWMWMQTPVRDIDTDPCSRVPDTDIFDLHLPTHLDQDQQQDVVCLCVSVVVSVLCVQCHVVQVVRVDTPVRFKDWRPDKDKDWRANCAFWVTKIFIWTKMKGFPDDDPWKTKMKIKTFADQADDDPDLDPVQQDAPDNGRKGIWTWGDAPDQFIKIKIHTKMKMKMFMATNVRRDTPDMDMDIDDDIDMDHRAHPSNPDPDD

Secondary structure (DSSP, 8-state):
-----------------------PPPPP---TT-EEEEEEEEEEEETTEEEEEEEEEEEEEEEEETTEEEEEEEEEEEEEEETT--EEE-GGGGGSPPEEE--STT----PPP---GGGHHHHHHHHHHHHTT-GGGTGGG--SS--EEEEEEEEEEE---SSSEEEEEEEEEEEEEEEEE-SSEEEEEEEEE--SS--S--SSGGGTS-SSSS---EEEEEE-STT-EEEEEEEEEEEEEEEEETTT--EEEEEEEEEEEEEEEEEE-TTS-----

pLDDT: mean 87.43, std 15.8, range [27.41, 98.62]